Protein AF-A0A1T4NBU3-F1 (afdb_monomer_lite)

Foldseek 3Di:
DDDDDDDPVVVVVVVVVVVVVVVVVVVVVVVVVVVVLLVLLLVLQLLLLVLQLQVCLVPVPDASVCSQVDCPCPRHNHHRARPVRWDWDDDPRGTATPPHLHADDDDDDDQPPPPLNVVVVSVLSVCLSLLVNLVPDPDLQSSQVSCCVVQVGRDDDQLSVLLVVCVVVVNWFDWDDPVVCVLLVHDDTWGWTWGAACLSFIKIFIDPDRDSDDPPQKATQWIDGSRFIKGFPDDIGGSVVRNHDHPVNVVVCRVPGIDTRD

Organism: NCBI:txid118967

Secondary structure (DSSP, 8-state):
----PPPHHHHHHHHHHHHHHHHHHHHHHHHHHHHHHHHHHHHHHHHHHHHHHHHHTT-TT--HHHHHH--SSSSSSS----TTSPPEEEETTEEEETTTTBSSS-SSS---S-HHHHHHHHHHHHHHHHHHHHHH---HHHHHHHHHHHHSSSS--HHHHHHHHHHHTTSSPPBPPHHHHHHHT--S--EEEEEE-TT--EEEEEES---SSSS--S--SEEEETTEEEEE-SS---GGGGGG--HHHHHHHHHHHEEE--

pLDDT: mean 79.44, std 13.55, range [27.53, 95.88]

InterPro domains:
  IPR012902 Prokaryotic N-terminal methylation site [PF07963] (1-25)
  IPR012902 Prokaryotic N-terminal methylation site [PS00409] (4-24)
  IPR012902 Prokaryotic N-terminal methylation site [TIGR02532] (3-25)
  IPR040599 Pilin PilJ, C-terminal [PF18223] (150-240)
  IPR045584 Pilin-like [SSF54523] (6-87)

Sequence (262 aa):
MNKRGFTLIELITVIAILAVLGTLLIPNVSGYVSSSKDVVCNSNVNLLNRIYRQASAMDEKLTPQEILNDRTGKYFGGLAECPTDGEYVVIDNVIVCTKHKGNSGESGGGTVISPEAKELYDKMLRDQPEIEKCKLMTDTTQRGQCFTALFNTHFFSNDVSSKKYYEELGGAWKTLGEDIKALAGITGTYYVRPYYCESGEPIIFANQSNAINGGGWADVPVLYYEGSWYKCTKGTVQMYNFQKYTASDIKMLLQTKFEKIT

Radius of gyration: 24.19 Å; chains: 1; bounding box: 67×42×81 Å

Structure (mmCIF, N/CA/C/O backbone):
data_AF-A0A1T4NBU3-F1
#
_entry.id   AF-A0A1T4NBU3-F1
#
loop_
_atom_site.group_PDB
_atom_site.id
_atom_site.type_symbol
_atom_site.label_atom_id
_atom_site.label_alt_id
_atom_site.label_comp_id
_atom_site.label_asym_id
_atom_site.label_entity_id
_atom_site.label_seq_id
_atom_site.pdbx_PDB_ins_code
_atom_site.Cartn_x
_atom_site.Cartn_y
_atom_site.Cartn_z
_atom_site.occupancy
_atom_site.B_iso_or_equiv
_atom_site.auth_seq_id
_atom_site.auth_comp_id
_atom_site.auth_asym_id
_atom_site.auth_atom_id
_atom_site.pdbx_PDB_model_num
ATOM 1 N N . MET A 1 1 ? -36.023 25.558 62.889 1.00 46.56 1 MET A N 1
ATOM 2 C CA . MET A 1 1 ? -35.295 25.184 61.653 1.00 46.56 1 MET A CA 1
ATOM 3 C C . MET A 1 1 ? -35.966 23.957 61.051 1.00 46.56 1 MET A C 1
ATOM 5 O O . MET A 1 1 ? -35.774 22.864 61.565 1.00 46.56 1 MET A O 1
ATOM 9 N N . ASN A 1 2 ? -36.799 24.132 60.021 1.00 49.34 2 ASN A N 1
ATOM 10 C CA . ASN A 1 2 ? -37.469 23.012 59.350 1.00 49.34 2 ASN A CA 1
ATOM 11 C C . ASN A 1 2 ? -36.463 22.264 58.472 1.00 49.34 2 ASN A C 1
ATOM 13 O O . ASN A 1 2 ? -36.109 22.738 57.394 1.00 49.34 2 ASN A O 1
ATOM 17 N N . LYS A 1 3 ? -35.999 21.099 58.931 1.00 63.44 3 LYS A N 1
ATOM 18 C CA . LYS A 1 3 ? -35.252 20.169 58.082 1.00 63.44 3 LYS A CA 1
ATOM 19 C C . LYS A 1 3 ? -36.257 19.430 57.200 1.00 63.44 3 LYS A C 1
ATOM 21 O O . LYS A 1 3 ? -36.963 18.547 57.674 1.00 63.44 3 LYS A O 1
ATOM 26 N N . ARG A 1 4 ? -36.354 19.829 55.931 1.00 69.25 4 ARG A N 1
ATOM 27 C CA . ARG A 1 4 ? -37.068 19.061 54.904 1.00 69.25 4 ARG A CA 1
ATOM 28 C C . ARG A 1 4 ? -36.236 17.810 54.615 1.00 69.25 4 ARG A C 1
ATOM 30 O O . ARG A 1 4 ? -35.141 17.922 54.073 1.00 69.25 4 ARG A O 1
ATOM 37 N N . GLY A 1 5 ? -36.707 16.656 55.079 1.00 70.12 5 GLY A N 1
ATOM 38 C CA . GLY A 1 5 ? -36.112 15.361 54.759 1.00 70.12 5 GLY A CA 1
ATOM 39 C C . GLY A 1 5 ? -36.495 14.945 53.343 1.00 70.12 5 GLY A C 1
ATOM 40 O O . GLY A 1 5 ? -37.643 15.130 52.944 1.00 70.12 5 GLY A O 1
ATOM 41 N N . PHE A 1 6 ? -35.530 14.411 52.598 1.00 75.12 6 PHE A N 1
ATOM 42 C CA . PHE A 1 6 ? -35.763 13.782 51.300 1.00 75.12 6 PHE A CA 1
ATOM 43 C C . PHE A 1 6 ? -36.691 12.577 51.490 1.00 75.12 6 PHE A C 1
ATOM 45 O O . PHE A 1 6 ? -36.513 11.811 52.442 1.00 75.12 6 PHE A O 1
ATOM 52 N N . THR A 1 7 ? -37.692 12.409 50.629 1.00 86.94 7 THR A N 1
ATOM 53 C CA . THR A 1 7 ? -38.607 11.272 50.756 1.00 86.94 7 THR A CA 1
ATOM 54 C C . THR A 1 7 ? -37.968 10.001 50.188 1.00 86.94 7 THR A C 1
ATOM 56 O O . THR A 1 7 ? -37.221 10.039 49.211 1.00 86.94 7 THR A O 1
ATOM 59 N N . LEU A 1 8 ? -38.268 8.845 50.789 1.00 86.25 8 LEU A N 1
ATOM 60 C CA . LEU A 1 8 ? -37.794 7.536 50.309 1.00 86.25 8 LEU A CA 1
ATOM 61 C C . LEU A 1 8 ? -38.188 7.289 48.844 1.00 86.25 8 LEU A C 1
ATOM 63 O O . LEU A 1 8 ? -37.419 6.704 48.084 1.00 86.25 8 LEU A O 1
ATOM 67 N N . ILE A 1 9 ? -39.365 7.778 48.443 1.00 91.44 9 ILE A N 1
ATOM 68 C CA . ILE A 1 9 ? -39.868 7.636 47.078 1.00 91.44 9 ILE A CA 1
ATOM 69 C C . ILE A 1 9 ? -39.053 8.453 46.070 1.00 91.44 9 ILE A C 1
ATOM 71 O O . ILE A 1 9 ? -38.734 7.925 45.010 1.00 91.44 9 ILE A O 1
ATOM 75 N N . GLU A 1 10 ? -38.647 9.683 46.401 1.00 89.19 10 GLU A N 1
ATOM 76 C CA . GLU A 1 10 ? -37.785 10.497 45.530 1.00 89.19 10 GLU A CA 1
ATOM 77 C C . GLU A 1 10 ? -36.423 9.842 45.306 1.00 89.19 10 GLU A C 1
ATOM 79 O O . GLU A 1 10 ? -35.871 9.917 44.213 1.00 89.19 10 GLU A O 1
ATOM 84 N N . LEU A 1 11 ? -35.877 9.161 46.316 1.00 90.31 11 LEU A N 1
ATOM 85 C CA . LEU A 1 11 ? -34.603 8.467 46.150 1.00 90.31 11 LEU A CA 1
ATOM 86 C C . LEU A 1 11 ? -34.743 7.246 45.229 1.00 90.31 11 LEU A C 1
ATOM 88 O O . LEU A 1 11 ? -33.900 7.036 44.357 1.00 90.31 11 LEU A O 1
ATOM 92 N N . ILE A 1 12 ? -35.815 6.463 45.391 1.00 93.12 12 ILE A N 1
ATOM 93 C CA . ILE A 1 12 ? -36.056 5.245 44.602 1.00 93.12 12 ILE A CA 1
ATOM 94 C C . ILE A 1 12 ? -36.344 5.576 43.130 1.00 93.12 12 ILE A C 1
ATOM 96 O O . ILE A 1 12 ? -35.863 4.880 42.236 1.00 93.12 12 ILE A O 1
ATOM 100 N N . THR A 1 13 ? -37.086 6.649 42.848 1.00 93.00 13 THR A N 1
ATOM 101 C CA . THR A 1 13 ? -37.359 7.059 41.461 1.00 93.00 13 THR A CA 1
ATOM 102 C C . THR A 1 13 ? -36.101 7.557 40.755 1.00 93.00 13 THR A C 1
ATOM 104 O O . THR A 1 13 ? -35.888 7.223 39.590 1.00 93.00 13 THR A O 1
ATOM 107 N N . VAL A 1 14 ? -35.219 8.278 41.454 1.00 94.00 14 VAL A N 1
ATOM 108 C CA . VAL A 1 14 ? -33.948 8.754 40.887 1.00 94.00 14 VAL A CA 1
ATOM 109 C C . VAL A 1 14 ? -33.021 7.590 40.541 1.00 94.00 14 VAL A C 1
ATOM 111 O O . VAL A 1 14 ? -32.528 7.532 39.415 1.00 94.00 14 VAL A O 1
ATOM 114 N N . ILE A 1 15 ? -32.814 6.628 41.449 1.00 94.38 15 ILE A N 1
ATOM 115 C CA . ILE A 1 15 ? -31.973 5.456 41.143 1.00 94.38 15 ILE A CA 1
ATOM 116 C C . ILE A 1 15 ? -32.574 4.603 40.019 1.00 94.38 15 ILE A C 1
ATOM 118 O O . ILE A 1 15 ? -31.825 4.074 39.202 1.00 94.38 15 ILE A O 1
ATOM 122 N N . ALA A 1 16 ? -33.907 4.514 39.927 1.00 94.69 16 ALA A N 1
ATOM 123 C CA . ALA A 1 16 ? -34.582 3.791 38.854 1.00 94.69 16 ALA A CA 1
ATOM 124 C C . ALA A 1 16 ? -34.347 4.454 37.487 1.00 94.69 16 ALA A C 1
ATOM 126 O O . ALA A 1 16 ? -33.989 3.771 36.528 1.00 94.69 16 ALA A O 1
ATOM 127 N N . ILE A 1 17 ? -34.473 5.783 37.397 1.00 94.69 17 ILE A N 1
ATOM 128 C CA . ILE A 1 17 ? -34.192 6.530 36.162 1.00 94.69 17 ILE A CA 1
ATOM 129 C C . ILE A 1 17 ? -32.708 6.414 35.785 1.00 94.69 17 ILE A C 1
ATOM 131 O O . ILE A 1 17 ? -32.393 6.155 34.624 1.00 94.69 17 ILE A O 1
ATOM 135 N N . LEU A 1 18 ? -31.790 6.542 36.750 1.00 93.25 18 LEU A N 1
ATOM 136 C CA . LEU A 1 18 ? -30.349 6.400 36.507 1.00 93.25 18 LEU A CA 1
ATOM 137 C C . LEU A 1 18 ? -29.971 4.989 36.036 1.00 93.25 18 LEU A C 1
ATOM 139 O O . LEU A 1 18 ? -29.136 4.859 35.143 1.00 93.25 18 LEU A O 1
ATOM 143 N N . ALA A 1 19 ? -30.602 3.944 36.579 1.00 91.44 19 ALA A N 1
ATOM 144 C CA . ALA A 1 19 ? -30.385 2.568 36.140 1.00 91.44 19 ALA A CA 1
ATOM 145 C C . ALA A 1 19 ? -30.826 2.368 34.681 1.00 91.44 19 ALA A C 1
ATOM 147 O O . ALA A 1 19 ? -30.058 1.849 33.871 1.00 91.44 19 ALA A O 1
ATOM 148 N N . VAL A 1 20 ? -32.022 2.848 34.318 1.00 92.06 20 VAL A N 1
ATOM 149 C CA . VAL A 1 20 ? -32.530 2.768 32.939 1.00 92.06 20 VAL A CA 1
ATOM 150 C C . VAL A 1 20 ? -31.618 3.537 31.977 1.00 92.06 20 VAL A C 1
ATOM 152 O O . VAL A 1 20 ? -31.175 2.976 30.974 1.00 92.06 20 VAL A O 1
ATOM 155 N N . LEU A 1 21 ? -31.257 4.783 32.299 1.00 88.94 21 LEU A N 1
ATOM 156 C CA . LEU A 1 21 ? -30.366 5.593 31.458 1.00 88.94 21 LEU A CA 1
ATOM 157 C C . LEU A 1 21 ? -28.965 4.976 31.322 1.00 88.94 21 LEU A C 1
ATOM 159 O O . LEU A 1 21 ? -28.411 4.954 30.224 1.00 88.94 21 LEU A O 1
ATOM 163 N N . GLY A 1 22 ? -28.411 4.424 32.405 1.00 84.50 22 GLY A N 1
ATOM 164 C CA . GLY A 1 22 ? -27.113 3.751 32.391 1.00 84.50 22 GLY A CA 1
ATOM 165 C C . GLY A 1 22 ? -27.086 2.546 31.449 1.00 84.50 22 GLY A C 1
ATOM 166 O O . GLY A 1 22 ? -26.149 2.403 30.665 1.00 84.50 22 GLY A O 1
ATOM 167 N N . THR A 1 23 ? -28.139 1.720 31.453 1.00 82.31 23 THR A N 1
ATOM 168 C CA . THR A 1 23 ? -28.212 0.532 30.580 1.00 82.31 23 THR A CA 1
ATOM 169 C C . THR A 1 23 ? -28.267 0.867 29.087 1.00 82.31 23 THR A C 1
ATOM 171 O O . THR A 1 23 ? -27.695 0.133 28.285 1.00 82.31 23 THR A O 1
ATOM 174 N N . LEU A 1 24 ? -28.884 1.990 28.703 1.00 78.62 24 LEU A N 1
ATOM 175 C CA . LEU A 1 24 ? -28.980 2.425 27.302 1.00 78.62 24 LEU A CA 1
ATOM 176 C C . LEU A 1 24 ? -27.668 3.024 26.760 1.00 78.62 24 LEU A C 1
ATOM 178 O O . LEU A 1 24 ? -27.425 3.003 25.551 1.00 78.62 24 LEU A O 1
ATOM 182 N N . LEU A 1 25 ? -26.809 3.554 27.635 1.00 69.44 25 LEU A N 1
ATOM 183 C CA . LEU A 1 25 ? -25.542 4.185 27.247 1.00 69.44 25 LEU A CA 1
ATOM 184 C C . LEU A 1 25 ? -24.414 3.170 27.003 1.00 69.44 25 LEU A C 1
ATOM 186 O O . LEU A 1 25 ? -23.616 3.356 26.085 1.00 69.44 25 LEU A O 1
ATOM 190 N N . ILE A 1 26 ? -24.361 2.085 27.782 1.00 64.94 26 ILE A N 1
ATOM 191 C CA . ILE A 1 26 ? -23.291 1.070 27.722 1.00 64.94 26 ILE A CA 1
ATOM 192 C C . ILE A 1 26 ? -23.089 0.455 26.317 1.00 64.94 26 ILE A C 1
ATOM 194 O O . ILE A 1 26 ? -21.947 0.461 25.844 1.00 64.94 26 ILE A O 1
ATOM 198 N N . PRO A 1 27 ? -24.125 -0.050 25.611 1.00 61.16 27 PRO A N 1
ATOM 199 C CA . PRO A 1 27 ? -23.914 -0.702 24.316 1.00 61.16 27 PRO A CA 1
ATOM 200 C C . PRO A 1 27 ? -23.434 0.273 23.232 1.00 61.16 27 PRO A C 1
ATOM 202 O O . PRO A 1 27 ? -22.614 -0.099 22.395 1.00 61.16 27 PRO A O 1
ATOM 205 N N . ASN A 1 28 ? -23.877 1.534 23.278 1.00 56.31 28 ASN A N 1
ATOM 206 C CA . ASN A 1 28 ? -23.535 2.533 22.264 1.00 56.31 28 ASN A CA 1
ATOM 207 C C . ASN A 1 28 ? -22.058 2.949 22.315 1.00 56.31 28 ASN A C 1
ATOM 209 O O . ASN A 1 28 ? -21.453 3.158 21.271 1.00 56.31 28 ASN A O 1
ATOM 213 N N . VAL A 1 29 ? -21.442 3.032 23.498 1.00 60.31 29 VAL A N 1
ATOM 214 C CA . VAL A 1 29 ? -20.028 3.439 23.627 1.00 60.31 29 VAL A CA 1
ATOM 215 C C . VAL A 1 29 ? -19.067 2.291 23.286 1.00 60.31 29 VAL A C 1
ATOM 217 O O . VAL A 1 29 ? -17.978 2.526 22.763 1.00 60.31 29 VAL A O 1
ATOM 220 N N . SER A 1 30 ? -19.475 1.040 23.526 1.00 57.28 30 SER A N 1
ATOM 221 C CA . SER A 1 30 ? -18.626 -0.141 23.320 1.00 57.28 30 SER A CA 1
ATOM 222 C C . SER A 1 30 ? -18.170 -0.314 21.861 1.00 57.28 30 SER A C 1
ATOM 224 O O . SER A 1 30 ? -16.988 -0.567 21.627 1.00 57.28 30 SER A O 1
ATOM 226 N N . GLY A 1 31 ? -19.057 -0.087 20.882 1.00 53.97 31 GLY A N 1
ATOM 227 C CA . GLY A 1 31 ? -18.727 -0.220 19.453 1.00 53.97 31 GLY A CA 1
ATOM 228 C C . GLY A 1 31 ? -17.769 0.854 18.906 1.00 53.97 31 GLY A C 1
ATOM 229 O O . GLY A 1 31 ? -16.935 0.573 18.041 1.00 53.97 31 GLY A O 1
ATOM 230 N N . TYR A 1 32 ? -17.830 2.085 19.426 1.00 55.00 32 TYR A N 1
ATOM 231 C CA . TYR A 1 32 ? -16.893 3.152 19.036 1.00 55.00 32 TYR A CA 1
ATOM 232 C C . TYR A 1 32 ? -15.496 2.936 19.624 1.00 55.00 32 TYR A C 1
ATOM 234 O O . TYR A 1 32 ? -14.486 3.231 18.976 1.00 55.00 32 TYR A O 1
ATOM 242 N N . VAL A 1 33 ? -15.427 2.396 20.844 1.00 61.44 33 VAL A N 1
ATOM 243 C CA . VAL A 1 33 ? -14.159 2.084 21.507 1.00 61.44 33 VAL A CA 1
ATOM 244 C C . VAL A 1 33 ? -13.445 0.931 20.804 1.00 61.44 33 VAL A C 1
ATOM 246 O O . VAL A 1 33 ? -12.248 1.051 20.561 1.00 61.44 33 VAL A O 1
ATOM 249 N N . SER A 1 34 ? -14.143 -0.146 20.427 1.00 60.31 34 SER A N 1
ATOM 250 C CA . SER A 1 34 ? -13.518 -1.260 19.695 1.00 60.31 34 SER A CA 1
ATOM 251 C C . SER A 1 34 ? -12.931 -0.803 18.357 1.00 60.31 34 SER A C 1
ATOM 253 O O . SER A 1 34 ? -11.744 -0.991 18.118 1.00 60.31 34 SER A O 1
ATOM 255 N N . SER A 1 35 ? -13.710 -0.073 17.555 1.00 58.09 35 SER A N 1
ATOM 256 C CA . SER A 1 35 ? -13.265 0.430 16.246 1.00 58.09 35 SER A CA 1
ATOM 257 C C . SER A 1 35 ? -12.035 1.342 16.353 1.00 58.09 35 SER A C 1
ATOM 259 O O . SER A 1 35 ? -11.128 1.294 15.525 1.00 58.09 35 SER A O 1
ATOM 261 N N . SER A 1 36 ? -11.970 2.167 17.402 1.00 59.72 36 SER A N 1
ATOM 262 C CA . SER A 1 36 ? -10.821 3.049 17.643 1.00 59.72 36 SER A CA 1
ATOM 263 C C . SER A 1 36 ? -9.565 2.261 18.025 1.00 59.72 36 SER A C 1
ATOM 265 O O . SER A 1 36 ? -8.464 2.593 17.585 1.00 59.72 36 SER A O 1
ATOM 267 N N . LYS A 1 37 ? -9.719 1.194 18.816 1.00 69.94 37 LYS A N 1
ATOM 268 C CA . LYS A 1 37 ? -8.614 0.311 19.203 1.00 69.94 37 LYS A CA 1
ATOM 269 C C . LYS A 1 37 ? -8.057 -0.463 18.006 1.00 69.94 37 LYS A C 1
ATOM 271 O O . LYS A 1 37 ? -6.836 -0.560 17.882 1.00 69.94 37 LYS A O 1
ATOM 276 N N . ASP A 1 38 ? -8.916 -0.904 17.091 1.00 66.69 38 AS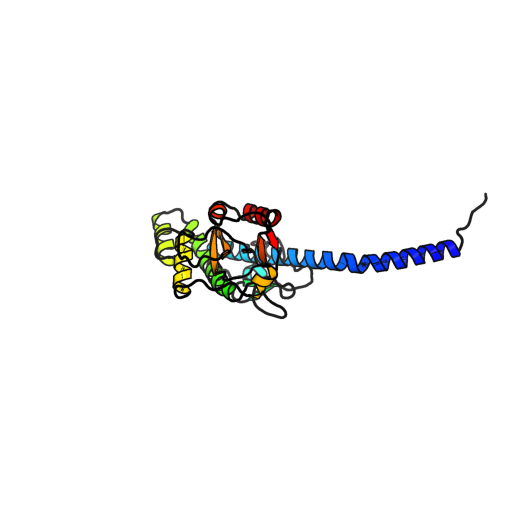P A N 1
ATOM 277 C CA . ASP A 1 38 ? -8.502 -1.552 15.842 1.00 66.69 38 ASP A CA 1
ATOM 278 C C . ASP A 1 38 ? -7.641 -0.609 14.986 1.00 66.69 38 ASP A C 1
ATOM 280 O O . ASP A 1 38 ? -6.590 -0.994 14.471 1.00 66.69 38 ASP A O 1
ATOM 284 N N . VAL A 1 39 ? -8.046 0.662 14.865 1.00 63.69 39 VAL A N 1
ATOM 285 C CA . VAL A 1 39 ? -7.289 1.690 14.127 1.00 63.69 39 VAL A CA 1
ATOM 286 C C . VAL A 1 39 ? -5.921 1.948 14.759 1.00 63.69 39 VAL A C 1
ATOM 288 O O . VAL A 1 39 ? -4.921 2.040 14.041 1.00 63.69 39 VAL A O 1
ATOM 291 N N . VAL A 1 40 ? -5.855 2.045 16.089 1.00 73.06 40 VAL A N 1
ATOM 292 C CA . VAL A 1 40 ? -4.589 2.237 16.815 1.00 73.06 40 VAL A CA 1
ATOM 293 C C . VAL A 1 40 ? -3.670 1.035 16.625 1.00 73.06 40 VAL A C 1
ATOM 295 O O . VAL A 1 40 ? -2.498 1.210 16.301 1.00 73.06 40 VAL A O 1
ATOM 298 N N . CYS A 1 41 ? -4.191 -0.185 16.754 1.00 76.44 41 CYS A N 1
ATOM 299 C CA . CYS A 1 41 ? -3.391 -1.385 16.548 1.00 76.44 41 CYS A CA 1
ATOM 300 C C . CYS A 1 41 ? -2.838 -1.469 15.124 1.00 76.44 41 CYS A C 1
ATOM 302 O O . CYS A 1 41 ? -1.643 -1.683 14.940 1.00 76.44 41 CYS A O 1
ATOM 304 N N . ASN A 1 42 ? -3.676 -1.216 14.119 1.00 68.31 42 ASN A N 1
ATOM 305 C CA . ASN A 1 42 ? -3.240 -1.195 12.725 1.00 68.31 42 ASN A CA 1
ATOM 306 C C . ASN A 1 42 ? -2.177 -0.119 12.477 1.00 68.31 42 ASN A C 1
ATOM 308 O O . ASN A 1 42 ? -1.189 -0.367 11.790 1.00 68.31 42 ASN A O 1
ATOM 312 N N . SER A 1 43 ? -2.327 1.056 13.089 1.00 68.69 43 SER A N 1
ATOM 313 C CA . SER A 1 43 ? -1.316 2.117 13.025 1.00 68.69 43 SER A CA 1
ATOM 314 C C . SER A 1 43 ? 0.016 1.674 13.637 1.00 68.69 43 SER A C 1
ATOM 316 O O . SER A 1 43 ? 1.063 1.928 13.045 1.00 68.69 43 SER A O 1
ATOM 318 N N . ASN A 1 44 ? -0.017 0.960 14.767 1.00 78.81 44 ASN A N 1
ATOM 319 C CA . ASN A 1 44 ? 1.175 0.411 15.415 1.00 78.81 44 ASN A CA 1
ATOM 320 C C . ASN A 1 44 ? 1.851 -0.655 14.543 1.00 78.81 44 ASN A C 1
ATOM 322 O O . ASN A 1 44 ? 3.053 -0.571 14.307 1.00 78.81 44 ASN A O 1
ATOM 326 N N . VAL A 1 45 ? 1.088 -1.607 13.997 1.00 76.56 45 VAL A N 1
ATOM 327 C CA . VAL A 1 45 ? 1.600 -2.637 13.076 1.00 76.56 45 VAL A CA 1
ATOM 328 C C . VAL A 1 45 ? 2.252 -2.001 11.846 1.00 76.56 45 VAL A C 1
ATOM 330 O O . VAL A 1 45 ? 3.359 -2.373 11.453 1.00 76.56 45 VAL A O 1
ATOM 333 N N . ASN A 1 46 ? 1.602 -1.004 11.247 1.00 71.44 46 ASN A N 1
ATOM 334 C CA . ASN A 1 46 ? 2.143 -0.296 10.091 1.00 71.44 46 ASN A CA 1
ATOM 335 C C . ASN A 1 46 ? 3.419 0.472 10.432 1.00 71.44 46 ASN A C 1
ATOM 337 O O . ASN A 1 46 ? 4.373 0.437 9.657 1.00 71.44 46 ASN A O 1
ATOM 341 N N . LEU A 1 47 ? 3.456 1.141 11.585 1.00 75.62 47 LEU A N 1
ATOM 342 C CA . LEU A 1 47 ? 4.638 1.848 12.063 1.00 75.62 47 LEU A CA 1
ATOM 343 C C . LEU A 1 47 ? 5.813 0.890 12.282 1.00 75.62 47 LEU A C 1
ATOM 345 O O . LEU A 1 47 ? 6.903 1.159 11.790 1.00 75.62 47 LEU A O 1
ATOM 349 N N . LEU A 1 48 ? 5.586 -0.244 12.945 1.00 79.94 48 LEU A N 1
ATOM 350 C CA . LEU A 1 48 ? 6.613 -1.262 13.172 1.00 79.94 48 LEU A CA 1
ATOM 351 C C . LEU A 1 48 ? 7.181 -1.795 11.854 1.00 79.94 48 LEU A C 1
ATOM 353 O O . LEU A 1 48 ? 8.395 -1.859 11.684 1.00 79.94 48 LEU A O 1
ATOM 357 N N . ASN A 1 49 ? 6.314 -2.097 10.887 1.00 75.31 49 ASN A N 1
ATOM 358 C CA . ASN A 1 49 ? 6.751 -2.525 9.562 1.00 75.31 49 ASN A CA 1
ATOM 359 C C . ASN A 1 49 ? 7.490 -1.415 8.792 1.00 75.31 49 ASN A C 1
ATOM 361 O O . ASN A 1 49 ? 8.439 -1.707 8.071 1.00 75.31 49 ASN A O 1
ATOM 365 N N . ARG A 1 50 ? 7.098 -0.140 8.935 1.00 72.25 50 ARG A N 1
ATOM 366 C CA . ARG A 1 50 ? 7.827 1.006 8.353 1.00 72.25 50 ARG A CA 1
ATOM 367 C C . ARG A 1 50 ? 9.230 1.128 8.946 1.00 72.25 50 ARG A C 1
ATOM 369 O O . ARG A 1 50 ? 10.187 1.270 8.194 1.00 72.25 50 ARG A O 1
ATOM 376 N N . ILE A 1 51 ? 9.340 1.041 10.271 1.00 78.38 51 ILE A N 1
ATOM 377 C CA . ILE A 1 51 ? 10.619 1.090 10.983 1.00 78.38 51 ILE A CA 1
ATOM 378 C C . ILE A 1 51 ? 11.509 -0.070 10.547 1.00 78.38 51 ILE A C 1
ATOM 380 O O . ILE A 1 51 ? 12.673 0.152 10.228 1.00 78.38 51 ILE A O 1
ATOM 384 N N . TYR A 1 52 ? 10.954 -1.285 10.478 1.00 79.38 52 TYR A N 1
ATOM 385 C CA . TYR A 1 52 ? 11.670 -2.451 9.977 1.00 79.38 52 TYR A CA 1
ATOM 386 C C . TYR A 1 52 ? 12.232 -2.203 8.574 1.00 79.38 52 TYR A C 1
ATOM 388 O O . TYR A 1 52 ? 13.435 -2.339 8.379 1.00 79.38 52 TYR A O 1
ATOM 396 N N . ARG A 1 53 ? 11.397 -1.757 7.625 1.00 71.88 53 ARG A N 1
ATOM 397 C CA . ARG A 1 53 ? 11.827 -1.450 6.250 1.00 71.88 53 ARG A CA 1
ATOM 398 C C . ARG A 1 53 ? 12.981 -0.449 6.222 1.00 71.88 53 ARG A C 1
ATOM 400 O O . ARG A 1 53 ? 14.038 -0.757 5.679 1.00 71.88 53 ARG A O 1
ATOM 407 N N . GLN A 1 54 ? 12.819 0.686 6.900 1.00 71.25 54 GLN A N 1
ATOM 408 C CA . GLN A 1 54 ? 13.838 1.734 6.946 1.00 71.25 54 GLN A CA 1
ATOM 409 C C . GLN A 1 54 ? 15.148 1.247 7.585 1.00 71.25 54 GLN A C 1
ATOM 411 O O . GLN A 1 54 ? 16.237 1.569 7.112 1.00 71.25 54 GLN A O 1
ATOM 416 N N . ALA A 1 55 ? 15.059 0.480 8.671 1.00 80.38 55 ALA A N 1
ATOM 417 C CA . ALA A 1 55 ? 16.228 -0.022 9.377 1.00 80.38 55 ALA A CA 1
ATOM 418 C C . ALA A 1 55 ? 16.936 -1.145 8.601 1.00 80.38 55 ALA A C 1
ATOM 420 O O . ALA A 1 55 ? 18.165 -1.173 8.558 1.00 80.38 55 ALA A O 1
ATOM 421 N N . SER A 1 56 ? 16.179 -2.017 7.930 1.00 80.00 56 SER A N 1
ATOM 422 C CA . SER A 1 56 ? 16.712 -3.097 7.089 1.00 80.00 56 SER A CA 1
ATOM 423 C C . SER A 1 56 ? 17.455 -2.581 5.851 1.00 80.00 56 SER A C 1
ATOM 425 O O . SER A 1 56 ? 18.417 -3.199 5.406 1.00 80.00 56 SER A O 1
ATOM 427 N N . ALA A 1 57 ? 17.098 -1.393 5.344 1.00 73.00 57 ALA A N 1
ATOM 428 C CA . ALA A 1 57 ? 17.845 -0.737 4.270 1.00 73.00 57 ALA A CA 1
ATOM 429 C C . ALA A 1 57 ? 19.279 -0.341 4.689 1.00 73.00 57 ALA A C 1
ATOM 431 O O . ALA A 1 57 ? 20.158 -0.201 3.835 1.00 73.00 57 ALA A O 1
ATOM 432 N N . MET A 1 58 ? 19.525 -0.160 5.993 1.00 78.06 58 MET A N 1
ATOM 433 C CA . MET A 1 58 ? 20.843 0.158 6.560 1.00 78.06 58 MET A CA 1
ATOM 434 C C . MET A 1 58 ? 21.576 -1.076 7.103 1.00 78.06 58 MET A C 1
ATOM 436 O O . MET A 1 58 ? 22.806 -1.098 7.104 1.00 78.06 58 MET A O 1
ATOM 440 N N . ASP A 1 59 ? 20.835 -2.086 7.559 1.00 82.00 59 ASP A N 1
ATOM 441 C CA . ASP A 1 59 ? 21.358 -3.341 8.095 1.00 82.00 59 ASP A CA 1
ATOM 442 C C . ASP A 1 59 ? 20.607 -4.532 7.491 1.00 82.00 59 ASP A C 1
ATOM 444 O O . ASP A 1 59 ? 19.522 -4.905 7.932 1.00 82.00 59 ASP A O 1
ATOM 448 N N . GLU A 1 60 ? 21.216 -5.149 6.481 1.00 76.19 60 GLU A N 1
ATOM 449 C CA . GLU A 1 60 ? 20.630 -6.246 5.700 1.00 76.19 60 GLU A CA 1
ATOM 450 C C . GLU A 1 60 ? 20.382 -7.519 6.531 1.00 76.19 60 GLU A C 1
ATOM 452 O O . GLU A 1 60 ? 19.631 -8.397 6.114 1.00 76.19 60 GLU A O 1
ATOM 457 N N . LYS A 1 61 ? 21.000 -7.639 7.715 1.00 84.38 61 LYS A N 1
ATOM 458 C CA . LYS A 1 61 ? 20.794 -8.786 8.614 1.00 84.38 61 LYS A CA 1
ATOM 459 C C . LYS A 1 61 ? 19.639 -8.583 9.585 1.00 84.38 61 LYS A C 1
ATOM 461 O O . LYS A 1 61 ? 19.267 -9.540 10.261 1.00 84.38 61 LYS A O 1
ATOM 466 N N . LEU A 1 62 ? 19.099 -7.369 9.659 1.00 83.88 62 LEU A N 1
ATOM 467 C CA . LEU A 1 62 ? 18.025 -7.040 10.573 1.00 83.88 62 LEU A CA 1
ATOM 468 C C . LEU A 1 62 ? 16.759 -7.811 10.205 1.00 83.88 62 LEU A C 1
ATOM 470 O O . LEU A 1 62 ? 16.308 -7.818 9.057 1.00 83.88 62 LEU A O 1
ATOM 474 N N . THR A 1 63 ? 16.145 -8.411 11.212 1.00 84.06 63 THR A N 1
ATOM 475 C CA . THR A 1 63 ? 14.884 -9.139 11.098 1.00 84.06 63 THR A CA 1
ATOM 476 C C . THR A 1 63 ? 13.737 -8.352 11.739 1.00 84.06 63 THR A C 1
ATOM 478 O O . THR A 1 63 ? 13.952 -7.578 12.680 1.00 84.06 63 THR A O 1
ATOM 481 N N . PRO A 1 64 ? 12.481 -8.568 11.314 1.00 79.75 64 PRO A N 1
ATOM 482 C CA . PRO A 1 64 ? 11.338 -7.944 11.976 1.00 79.75 64 PRO A CA 1
ATOM 483 C C . PRO A 1 64 ? 11.195 -8.405 13.437 1.00 79.75 64 PRO A C 1
ATOM 485 O O . PRO A 1 64 ? 10.684 -7.666 14.278 1.00 79.75 64 PRO A O 1
ATOM 488 N N . GLN A 1 65 ? 11.700 -9.601 13.771 1.00 85.44 65 GLN A N 1
ATOM 489 C CA . GLN A 1 65 ? 11.710 -10.123 15.138 1.00 85.44 65 GLN A CA 1
ATOM 490 C C . GLN A 1 65 ? 12.592 -9.278 16.068 1.00 85.44 65 GLN A C 1
ATOM 492 O O . GLN A 1 65 ? 12.241 -9.060 17.226 1.00 85.44 65 GLN A O 1
ATOM 497 N N . GLU A 1 66 ? 13.726 -8.782 15.570 1.00 86.88 66 GLU A N 1
ATOM 498 C CA . GLU A 1 66 ? 14.617 -7.902 16.332 1.00 86.88 66 GLU A CA 1
ATOM 499 C C . GLU A 1 66 ? 13.977 -6.542 16.609 1.00 86.88 66 GLU A C 1
ATOM 501 O O . GLU A 1 66 ? 14.170 -6.000 17.694 1.00 86.88 66 GLU A O 1
ATOM 506 N N . ILE A 1 67 ? 13.153 -6.028 15.689 1.00 85.81 67 ILE A N 1
ATOM 507 C CA . ILE A 1 67 ? 12.361 -4.812 15.923 1.00 85.81 67 ILE A CA 1
ATOM 508 C C . ILE A 1 67 ? 11.358 -5.025 17.065 1.00 85.81 67 ILE A C 1
ATOM 510 O O . ILE A 1 67 ? 11.259 -4.188 17.957 1.00 85.81 67 ILE A O 1
ATOM 514 N N . LEU A 1 68 ? 10.636 -6.152 17.075 1.00 85.19 68 LEU A N 1
ATOM 515 C CA . LEU A 1 68 ? 9.661 -6.467 18.132 1.00 85.19 68 LEU A CA 1
ATOM 516 C C . LEU A 1 68 ? 10.306 -6.717 19.499 1.00 85.19 68 LEU A C 1
ATOM 518 O O . LEU A 1 68 ? 9.719 -6.416 20.544 1.00 85.19 68 LEU A O 1
ATOM 522 N N . ASN A 1 69 ? 11.510 -7.283 19.495 1.00 85.31 69 ASN A N 1
ATOM 523 C CA . ASN A 1 69 ? 12.261 -7.607 20.701 1.00 85.31 69 ASN A CA 1
ATOM 524 C C . ASN A 1 69 ? 13.160 -6.465 21.176 1.00 85.31 69 ASN A C 1
ATOM 526 O O . ASN A 1 69 ? 13.776 -6.598 22.234 1.00 85.31 69 ASN A O 1
ATOM 530 N N . ASP A 1 70 ? 13.221 -5.344 20.454 1.00 83.31 70 ASP A N 1
ATOM 531 C CA . ASP A 1 70 ? 13.983 -4.188 20.897 1.00 83.31 70 ASP A CA 1
ATOM 532 C C . ASP A 1 70 ? 13.414 -3.667 22.225 1.00 83.31 70 ASP A C 1
ATOM 534 O O . ASP A 1 70 ? 12.244 -3.302 22.352 1.00 83.31 70 ASP A O 1
ATOM 538 N N . ARG A 1 71 ? 14.255 -3.695 23.260 1.00 77.31 71 ARG A N 1
ATOM 539 C CA . ARG A 1 71 ? 13.977 -3.131 24.591 1.00 77.31 71 ARG A CA 1
ATOM 540 C C . ARG A 1 71 ? 14.794 -1.872 24.854 1.00 77.31 71 ARG A C 1
ATOM 542 O O . ARG A 1 71 ? 14.636 -1.248 25.896 1.00 77.31 71 ARG A O 1
ATOM 549 N N . THR A 1 72 ? 15.686 -1.521 23.931 1.00 77.69 72 THR A N 1
ATOM 550 C CA . THR A 1 72 ? 16.638 -0.419 24.089 1.00 77.69 72 THR A CA 1
ATOM 551 C C . THR A 1 72 ? 16.056 0.921 23.656 1.00 77.69 72 THR A C 1
ATOM 553 O O . THR A 1 72 ? 16.627 1.964 23.964 1.00 77.69 72 THR A O 1
ATOM 556 N N . GLY A 1 73 ? 14.914 0.902 22.964 1.00 75.12 73 GLY A N 1
ATOM 557 C CA . GLY A 1 73 ? 14.295 2.098 22.407 1.00 75.12 73 GLY A CA 1
ATOM 558 C C . GLY A 1 73 ? 14.967 2.590 21.123 1.00 75.12 73 GLY A C 1
ATOM 559 O O . GLY A 1 73 ? 14.720 3.718 20.703 1.00 75.12 73 GLY A O 1
ATOM 560 N N . LYS A 1 74 ? 15.834 1.772 20.511 1.00 80.50 74 LYS A N 1
ATOM 561 C CA . LYS A 1 74 ? 16.601 2.115 19.308 1.00 80.50 74 LYS A CA 1
ATOM 562 C C . LYS A 1 74 ? 15.689 2.345 18.106 1.00 80.50 74 LYS A C 1
ATOM 564 O O . LYS A 1 74 ? 15.958 3.237 17.306 1.00 80.50 74 LYS A O 1
ATOM 569 N N . TYR A 1 75 ? 14.639 1.540 17.978 1.00 75.94 75 TYR A N 1
ATOM 570 C CA . TYR A 1 75 ? 13.745 1.551 16.820 1.00 75.94 75 TYR A CA 1
ATOM 571 C C . TYR A 1 75 ? 12.368 2.140 17.136 1.00 75.94 75 TYR A C 1
ATOM 573 O O . TYR A 1 75 ? 11.802 2.870 16.324 1.00 75.94 75 TYR A O 1
ATOM 581 N N . PHE A 1 76 ? 11.840 1.867 18.327 1.00 75.50 76 PHE A N 1
ATOM 582 C CA . PHE A 1 76 ? 10.564 2.391 18.804 1.00 75.50 76 PHE A CA 1
ATOM 583 C C . PHE A 1 76 ? 10.695 2.753 20.285 1.00 75.50 76 PHE A C 1
ATOM 585 O O . PHE A 1 76 ? 11.276 1.992 21.049 1.00 75.50 76 PHE A O 1
ATOM 592 N N . GLY A 1 77 ? 10.176 3.914 20.696 1.00 63.62 77 GLY A N 1
ATOM 593 C CA . GLY A 1 77 ? 10.355 4.486 22.041 1.00 63.62 77 GLY A CA 1
ATOM 594 C C . GLY A 1 77 ? 9.593 3.774 23.170 1.00 63.62 77 GLY A C 1
ATOM 595 O O . GLY A 1 77 ? 9.063 4.443 24.053 1.00 63.62 77 GLY A O 1
ATOM 596 N N . GLY A 1 78 ? 9.490 2.445 23.129 1.00 67.56 78 GLY A N 1
ATOM 597 C CA . GLY A 1 78 ? 8.799 1.615 24.111 1.00 67.56 78 GLY A CA 1
ATOM 598 C C . GLY A 1 78 ? 8.531 0.199 23.597 1.00 67.56 78 GLY A C 1
ATOM 599 O O . GLY A 1 78 ? 8.991 -0.186 22.526 1.00 67.56 78 GLY A O 1
ATOM 600 N N . LEU A 1 79 ? 7.752 -0.575 24.354 1.00 65.69 79 LEU A N 1
ATOM 601 C CA . LEU A 1 79 ? 7.134 -1.798 23.844 1.00 65.69 79 LEU A CA 1
ATOM 602 C C . LEU A 1 79 ? 5.915 -1.406 23.023 1.00 65.69 79 LEU A C 1
ATOM 604 O O . LEU A 1 79 ? 5.029 -0.712 23.521 1.00 65.69 79 LEU A O 1
ATOM 608 N N . ALA A 1 80 ? 5.858 -1.828 21.763 1.00 69.12 80 ALA A N 1
ATOM 609 C CA . ALA A 1 80 ? 4.615 -1.718 21.026 1.00 69.12 80 ALA A CA 1
ATOM 610 C C . ALA A 1 80 ? 3.614 -2.703 21.636 1.00 69.12 80 ALA A C 1
ATOM 612 O O . ALA A 1 80 ? 3.806 -3.915 21.570 1.00 69.12 80 ALA A O 1
ATOM 613 N N . GLU A 1 81 ? 2.534 -2.175 22.203 1.00 80.31 81 GLU A N 1
ATOM 614 C CA . GLU A 1 81 ? 1.450 -2.967 22.776 1.00 80.31 81 GLU A CA 1
ATOM 615 C C . GLU A 1 81 ? 0.177 -2.837 21.938 1.00 80.31 81 GLU A C 1
ATOM 617 O O . GLU A 1 81 ? -0.038 -1.879 21.180 1.00 80.31 81 GLU A O 1
ATOM 622 N N . CYS A 1 82 ? -0.667 -3.855 22.032 1.00 82.56 82 CYS A N 1
ATOM 623 C CA . CYS A 1 82 ? -1.959 -3.882 21.379 1.00 82.56 82 CYS A CA 1
ATOM 624 C C . CYS A 1 82 ? -3.052 -3.390 22.342 1.00 82.56 82 CYS A C 1
ATOM 626 O O . CYS A 1 82 ? -3.167 -3.914 23.446 1.00 82.56 82 CYS A O 1
ATOM 628 N N . PRO A 1 83 ? -3.931 -2.460 21.931 1.00 81.69 83 PRO A N 1
ATOM 629 C CA . PRO A 1 83 ? -4.953 -1.875 22.808 1.00 81.69 83 PRO A CA 1
ATOM 630 C C . PRO A 1 83 ? -6.122 -2.814 23.196 1.00 81.69 83 PRO A C 1
ATOM 632 O O . PRO A 1 83 ? -7.018 -2.404 23.947 1.00 81.69 83 PRO A O 1
ATOM 635 N N . THR A 1 84 ? -6.156 -4.049 22.676 1.00 78.00 84 THR A N 1
ATOM 636 C CA . THR A 1 84 ? -7.121 -5.115 23.048 1.00 78.00 84 THR A CA 1
ATOM 637 C C . THR A 1 84 ? -6.439 -6.397 23.542 1.00 78.00 84 THR A C 1
ATOM 639 O O . THR A 1 84 ? -7.023 -7.485 23.482 1.00 78.00 84 THR A O 1
ATOM 642 N N . ASP A 1 85 ? -5.203 -6.288 24.034 1.00 77.06 85 ASP A N 1
ATOM 643 C CA . ASP A 1 85 ? -4.402 -7.419 24.524 1.00 77.06 85 ASP A CA 1
ATOM 644 C C . ASP A 1 85 ? -4.093 -8.455 23.432 1.00 77.06 85 ASP A C 1
ATOM 646 O O . ASP A 1 85 ? -4.177 -9.663 23.654 1.00 77.06 85 ASP A O 1
ATOM 650 N N . GLY A 1 86 ? -3.843 -7.996 22.206 1.00 78.56 86 GLY A N 1
ATOM 651 C CA . GLY A 1 86 ? -3.244 -8.815 21.154 1.00 78.56 86 GLY A CA 1
ATOM 652 C C . GLY A 1 86 ? -1.718 -8.824 21.241 1.00 78.56 86 GLY A C 1
ATOM 653 O O . GLY A 1 86 ? -1.094 -7.875 21.707 1.00 78.56 86 GLY A O 1
ATOM 654 N N . GLU A 1 87 ? -1.101 -9.881 20.741 1.00 83.44 87 GLU A N 1
ATOM 655 C CA . GLU A 1 87 ? 0.354 -9.964 20.586 1.00 83.44 87 GLU A CA 1
ATOM 656 C C . GLU A 1 87 ? 0.766 -9.567 19.169 1.00 83.44 87 GLU A C 1
ATOM 658 O O . GLU A 1 87 ? 0.054 -9.885 18.209 1.00 83.44 87 GLU A O 1
ATOM 663 N N . TYR A 1 88 ? 1.905 -8.886 19.033 1.00 84.56 88 TYR A N 1
ATOM 664 C CA . TYR A 1 88 ? 2.540 -8.689 17.733 1.00 84.56 88 TYR A CA 1
ATOM 665 C C . TYR A 1 88 ? 3.473 -9.861 17.431 1.00 84.56 88 TYR A C 1
ATOM 667 O O . TYR A 1 88 ? 4.343 -10.181 18.237 1.00 84.56 88 TYR A O 1
ATOM 675 N N . VAL A 1 89 ? 3.296 -10.489 16.271 1.00 81.75 89 VAL A N 1
ATOM 676 C CA . VAL A 1 89 ? 4.108 -11.624 15.808 1.00 81.75 89 VAL A CA 1
ATOM 677 C C . VAL A 1 89 ? 4.605 -11.367 14.391 1.00 81.75 89 VAL A C 1
ATOM 679 O O . VAL A 1 89 ? 4.136 -10.441 13.732 1.00 81.75 89 VAL A O 1
ATOM 682 N N . VAL A 1 90 ? 5.568 -12.160 13.924 1.00 78.12 90 VAL A N 1
ATOM 683 C CA . VAL A 1 90 ? 6.069 -12.082 12.547 1.00 78.12 90 VAL A CA 1
ATOM 684 C C . VAL A 1 90 ? 5.532 -13.261 11.751 1.00 78.12 90 VAL A C 1
ATOM 686 O O . VAL A 1 90 ? 5.741 -14.410 12.136 1.00 78.12 90 VAL A O 1
ATOM 689 N N . ILE A 1 91 ? 4.872 -12.968 10.634 1.00 69.75 91 ILE A N 1
ATOM 690 C CA . ILE A 1 91 ? 4.445 -13.944 9.626 1.00 69.75 91 ILE A CA 1
ATOM 691 C C . ILE A 1 91 ? 5.024 -13.495 8.287 1.00 69.75 91 ILE A C 1
ATOM 693 O O . ILE A 1 91 ? 4.890 -12.327 7.930 1.00 69.75 91 ILE A O 1
ATOM 697 N N . ASP A 1 92 ? 5.688 -14.393 7.556 1.00 63.62 92 ASP A N 1
ATOM 698 C CA . ASP A 1 92 ? 6.257 -14.111 6.227 1.00 63.62 92 ASP A CA 1
ATOM 699 C C . ASP A 1 92 ? 7.110 -12.829 6.161 1.00 63.62 92 ASP A C 1
ATOM 701 O O . ASP A 1 92 ? 7.021 -12.046 5.218 1.00 63.62 92 ASP A O 1
ATOM 705 N N . ASN A 1 93 ? 7.944 -12.601 7.181 1.00 65.12 93 ASN A N 1
ATOM 706 C CA . ASN A 1 93 ? 8.798 -11.412 7.308 1.00 65.12 93 ASN A CA 1
ATOM 707 C C . ASN A 1 93 ? 8.039 -10.075 7.485 1.00 65.12 93 ASN A C 1
ATOM 709 O O . ASN A 1 93 ? 8.608 -9.000 7.298 1.00 65.12 93 ASN A O 1
ATOM 713 N N . VAL A 1 94 ? 6.766 -10.127 7.882 1.00 62.12 94 VAL A N 1
ATOM 714 C CA . VAL A 1 94 ? 5.917 -8.965 8.172 1.00 62.12 94 VAL A CA 1
ATOM 715 C C . VAL A 1 94 ? 5.432 -9.042 9.617 1.00 62.12 94 VAL A C 1
ATOM 717 O O . VAL A 1 94 ? 5.079 -10.110 10.107 1.00 62.12 94 VAL A O 1
ATOM 720 N N . ILE A 1 95 ? 5.417 -7.907 10.313 1.00 77.25 95 ILE A N 1
ATOM 721 C CA . ILE A 1 95 ? 4.873 -7.787 11.670 1.00 77.25 95 ILE A CA 1
ATOM 722 C C . ILE A 1 95 ? 3.348 -7.682 11.591 1.00 77.25 95 ILE A C 1
ATOM 724 O O . ILE A 1 95 ? 2.826 -6.907 10.792 1.00 77.25 95 ILE A O 1
ATOM 728 N N . VAL A 1 96 ? 2.646 -8.427 12.439 1.00 74.31 96 VAL A N 1
ATOM 729 C CA . VAL A 1 96 ? 1.192 -8.654 12.398 1.00 74.31 96 VAL A CA 1
ATOM 730 C C . VAL A 1 96 ? 0.646 -8.638 13.827 1.00 74.31 96 VAL A C 1
ATOM 732 O O . VAL A 1 96 ? 1.393 -8.908 14.764 1.00 74.31 96 VAL A O 1
ATOM 735 N N . CYS A 1 97 ? -0.645 -8.358 14.025 1.00 79.56 97 CYS A N 1
ATOM 736 C CA . CYS A 1 97 ? -1.303 -8.547 15.326 1.00 79.56 97 CYS A CA 1
ATOM 737 C C . CYS A 1 97 ? -2.125 -9.842 15.345 1.00 79.56 97 CYS A C 1
ATOM 739 O O . CYS A 1 97 ? -2.846 -10.128 14.399 1.00 79.56 97 CYS A O 1
ATOM 741 N N . THR A 1 98 ? -2.072 -10.591 16.445 1.00 78.38 98 THR A N 1
ATOM 742 C CA . THR A 1 98 ? -2.822 -11.850 16.628 1.00 78.38 98 THR A CA 1
ATOM 743 C C . THR A 1 98 ? -4.326 -11.666 16.849 1.00 78.38 98 THR A C 1
ATOM 745 O O . THR A 1 98 ? -5.089 -12.594 16.599 1.00 78.38 98 THR A O 1
ATOM 748 N N . LYS A 1 99 ? -4.773 -10.499 17.338 1.00 73.75 99 LYS A N 1
ATOM 749 C CA . LYS A 1 99 ? -6.198 -10.229 17.630 1.00 73.75 99 LYS A CA 1
ATOM 750 C C . LYS A 1 99 ? -6.870 -9.301 16.640 1.00 73.75 99 LYS A C 1
ATOM 752 O O . LYS A 1 99 ? -8.021 -9.518 16.269 1.00 73.75 99 LYS A O 1
ATOM 757 N N . HIS A 1 100 ? -6.186 -8.229 16.266 1.00 64.62 100 HIS A N 1
ATOM 758 C CA . HIS A 1 100 ? -6.716 -7.320 15.269 1.00 64.62 100 HIS A CA 1
ATOM 759 C C . HIS A 1 100 ? -6.296 -7.803 13.907 1.00 64.62 100 HIS A C 1
ATOM 761 O O . HIS A 1 100 ? -5.155 -8.217 13.716 1.00 64.62 100 HIS A O 1
ATOM 767 N N . LYS A 1 101 ? -7.218 -7.686 12.958 1.00 52.78 101 LYS A N 1
ATOM 768 C CA . LYS A 1 101 ? -6.958 -7.901 11.542 1.00 52.78 101 LYS A CA 1
ATOM 769 C C . LYS A 1 101 ? -6.015 -6.808 11.040 1.00 52.78 101 LYS A C 1
ATOM 771 O O . LYS A 1 101 ? -6.430 -5.837 10.419 1.00 52.78 101 LYS A O 1
ATOM 776 N N . GLY A 1 102 ? -4.745 -6.956 11.381 1.00 43.66 102 GLY A N 1
ATOM 777 C CA . GLY A 1 102 ? -3.640 -6.171 10.883 1.00 43.66 102 GLY A CA 1
ATOM 778 C C . GLY A 1 102 ? -2.949 -6.979 9.809 1.00 43.66 102 GLY A C 1
ATOM 779 O O . GLY A 1 102 ? -2.108 -7.808 10.111 1.00 43.66 102 GLY A O 1
ATOM 780 N N . ASN A 1 103 ? -3.372 -6.739 8.575 1.00 48.88 103 ASN A N 1
ATOM 781 C CA . ASN A 1 103 ? -2.589 -6.708 7.348 1.00 48.88 103 ASN A CA 1
ATOM 782 C C . ASN A 1 103 ? -1.518 -7.751 6.991 1.00 48.88 103 ASN A C 1
ATOM 784 O O . ASN A 1 103 ? -0.739 -7.546 6.059 1.00 48.88 103 ASN A O 1
ATOM 788 N N . SER A 1 104 ? -1.475 -8.874 7.678 1.00 37.38 104 SER A N 1
ATOM 789 C CA . SER A 1 104 ? -0.564 -9.969 7.380 1.00 37.38 104 SER A CA 1
ATOM 790 C C . SER A 1 104 ? -1.276 -11.277 7.690 1.00 37.38 104 SER A C 1
ATOM 792 O O . SER A 1 104 ? -2.115 -11.342 8.588 1.00 37.38 104 SER A O 1
ATOM 794 N N . GLY A 1 105 ? -1.007 -12.281 6.863 1.00 34.50 105 GLY A N 1
ATOM 795 C CA . GLY A 1 105 ? -1.785 -13.509 6.760 1.00 34.50 105 GLY A CA 1
ATOM 796 C C . GLY A 1 105 ? -2.006 -14.250 8.080 1.00 34.50 105 GLY A C 1
ATOM 797 O O . GLY A 1 105 ? -1.089 -14.446 8.864 1.00 34.50 105 GLY A O 1
ATOM 798 N N . GLU A 1 106 ? -3.257 -14.688 8.221 1.00 31.34 106 GLU A N 1
ATOM 799 C CA . GLU A 1 106 ? -3.738 -15.883 8.924 1.00 31.34 106 GLU A CA 1
ATOM 800 C C . GLU A 1 106 ? -3.573 -16.004 10.448 1.00 31.34 106 GLU A C 1
ATOM 802 O O . GLU A 1 106 ? -2.601 -16.534 10.975 1.00 31.34 106 GLU A O 1
ATOM 807 N N . SER A 1 107 ? -4.674 -15.730 11.158 1.00 29.31 107 SER A N 1
ATOM 808 C CA . SER A 1 107 ? -5.507 -16.780 11.778 1.00 29.31 107 SER A CA 1
ATOM 809 C C . SER A 1 107 ? -6.826 -16.181 12.281 1.00 29.31 107 SER A C 1
ATOM 811 O O . SER A 1 107 ? -6.831 -15.231 13.053 1.00 29.31 107 SER A O 1
ATOM 813 N N . GLY A 1 108 ? -7.961 -16.742 11.851 1.00 27.53 108 GLY A N 1
ATOM 814 C CA . GLY A 1 108 ? -9.264 -16.477 12.478 1.00 27.53 108 GLY A CA 1
ATOM 815 C C . GLY A 1 108 ? -9.979 -15.186 12.065 1.00 27.53 108 GLY A C 1
ATOM 816 O O . GLY A 1 108 ? -10.482 -14.460 12.915 1.00 27.53 108 GLY A O 1
ATOM 817 N N . GLY A 1 109 ? -10.082 -14.924 10.759 1.00 27.98 109 GLY A N 1
ATOM 818 C CA . GLY A 1 109 ? -11.007 -13.934 10.200 1.00 27.98 109 GLY A CA 1
ATOM 819 C C . GLY A 1 109 ? -10.346 -12.967 9.224 1.00 27.98 109 GLY A C 1
ATOM 820 O O . GLY A 1 109 ? -9.944 -11.887 9.619 1.00 27.98 109 GLY A O 1
ATOM 821 N N . GLY A 1 110 ? -10.325 -13.325 7.940 1.00 30.88 110 GLY A N 1
ATOM 822 C CA . GLY A 1 110 ? -10.168 -12.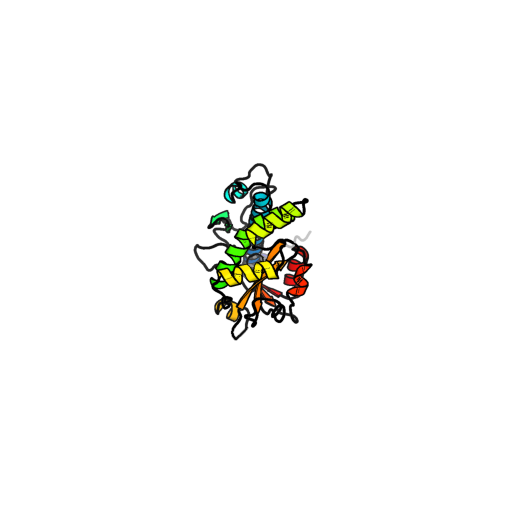452 6.766 1.00 30.88 110 GLY A CA 1
ATOM 823 C C . GLY A 1 110 ? -9.221 -11.254 6.873 1.00 30.88 110 GLY A C 1
ATOM 824 O O . GLY A 1 110 ? -9.653 -10.157 7.221 1.00 30.88 110 GLY A O 1
ATOM 825 N N . THR A 1 111 ? -7.972 -11.454 6.461 1.00 37.44 111 THR A N 1
ATOM 826 C CA . THR A 1 111 ? -7.175 -10.440 5.762 1.00 37.44 111 THR A CA 1
ATOM 827 C C . THR A 1 111 ? -8.015 -9.904 4.598 1.00 37.44 111 THR A C 1
ATOM 829 O O . THR A 1 111 ? -8.584 -10.704 3.862 1.00 37.44 111 THR A O 1
ATOM 832 N N . VAL A 1 112 ? -8.130 -8.585 4.434 1.00 51.72 112 VAL A N 1
ATOM 833 C CA . VAL A 1 112 ? -8.896 -8.001 3.317 1.00 51.72 112 VAL A CA 1
ATOM 834 C C . VAL A 1 112 ? -7.979 -7.350 2.286 1.00 51.72 112 VAL A C 1
ATOM 836 O O . VAL A 1 112 ? -8.394 -6.476 1.547 1.00 51.72 112 VAL A O 1
ATOM 839 N N . ILE A 1 113 ? -6.709 -7.750 2.198 1.00 58.56 113 ILE A N 1
ATOM 840 C CA . ILE A 1 113 ? -6.015 -7.613 0.917 1.00 58.56 113 ILE A CA 1
ATOM 841 C C . ILE A 1 113 ? -6.514 -8.773 0.058 1.00 58.56 113 ILE A C 1
ATOM 843 O O . ILE A 1 113 ? -6.427 -9.925 0.488 1.00 58.56 113 ILE A O 1
ATOM 847 N N . SER A 1 114 ? -7.102 -8.483 -1.106 1.00 64.44 114 SER A N 1
ATOM 848 C CA . SER A 1 114 ? -7.535 -9.564 -1.991 1.00 64.44 114 SER A CA 1
ATOM 849 C C . SER A 1 114 ? -6.306 -10.434 -2.312 1.00 64.44 114 SER A C 1
ATOM 851 O O . SER A 1 114 ? -5.206 -9.877 -2.437 1.00 64.44 114 SER A O 1
ATOM 853 N N . PRO A 1 115 ? -6.419 -11.771 -2.395 1.00 68.50 115 PRO A N 1
ATOM 854 C CA . PRO A 1 115 ? -5.266 -12.642 -2.646 1.00 68.50 115 PRO A CA 1
ATOM 855 C C . PRO A 1 115 ? -4.418 -12.188 -3.845 1.00 68.50 115 PRO A C 1
ATOM 857 O O . PRO A 1 115 ? -3.190 -12.246 -3.819 1.00 68.50 115 PRO A O 1
ATOM 860 N N . GLU A 1 116 ? -5.081 -11.640 -4.861 1.00 73.00 116 GLU A N 1
ATOM 861 C CA . GLU A 1 116 ? -4.489 -11.090 -6.078 1.00 73.00 116 GLU A CA 1
ATOM 862 C C . GLU A 1 116 ? -3.646 -9.839 -5.821 1.00 73.00 116 GLU A C 1
ATOM 864 O O . GLU A 1 116 ? -2.583 -9.661 -6.415 1.00 73.00 116 GLU A O 1
ATOM 869 N N . ALA A 1 117 ? -4.111 -8.967 -4.927 1.00 76.12 117 ALA A N 1
ATOM 870 C CA . ALA A 1 117 ? -3.353 -7.806 -4.498 1.00 76.12 117 ALA A CA 1
ATOM 871 C C . ALA A 1 117 ? -2.217 -8.192 -3.553 1.00 76.12 117 ALA A C 1
ATOM 873 O O . ALA A 1 117 ? -1.183 -7.527 -3.566 1.00 76.12 117 ALA A O 1
ATOM 874 N N . LYS A 1 118 ? -2.373 -9.272 -2.776 1.00 76.12 118 LYS A N 1
ATOM 875 C CA . LYS A 1 118 ? -1.353 -9.744 -1.835 1.00 76.12 118 LYS A CA 1
ATOM 876 C C . LYS A 1 118 ? -0.066 -10.132 -2.546 1.00 76.12 118 LYS A C 1
ATOM 878 O O . LYS A 1 118 ? 0.993 -9.661 -2.154 1.00 76.12 118 LYS A O 1
ATOM 883 N N . GLU A 1 119 ? -0.159 -10.916 -3.618 1.00 78.81 119 GLU A N 1
ATOM 884 C CA . GLU A 1 119 ? 1.017 -11.337 -4.389 1.00 78.81 119 GLU A CA 1
ATOM 885 C C . GLU A 1 119 ? 1.823 -10.130 -4.900 1.00 78.81 119 GLU A C 1
ATOM 887 O O . GLU A 1 119 ? 3.046 -10.077 -4.758 1.00 78.81 119 GLU A O 1
ATOM 892 N N . LEU A 1 120 ? 1.132 -9.130 -5.455 1.00 84.19 120 LEU A N 1
ATOM 893 C CA . LEU A 1 120 ? 1.759 -7.897 -5.921 1.00 84.19 120 LEU A CA 1
ATOM 894 C C . LEU A 1 120 ? 2.339 -7.080 -4.758 1.00 84.19 120 LEU A C 1
ATOM 896 O O . LEU A 1 120 ? 3.454 -6.573 -4.860 1.00 84.19 120 LEU A O 1
ATOM 900 N N . TYR A 1 121 ? 1.608 -6.966 -3.651 1.00 80.56 121 TYR A N 1
ATOM 901 C CA . TYR A 1 121 ? 2.044 -6.217 -2.476 1.00 80.56 121 TYR A CA 1
ATOM 902 C C . TYR A 1 121 ? 3.294 -6.818 -1.842 1.00 80.56 121 TYR A C 1
ATOM 904 O O . TYR A 1 121 ? 4.232 -6.089 -1.538 1.00 80.56 121 TYR A O 1
ATOM 912 N N . ASP A 1 122 ? 3.340 -8.141 -1.697 1.00 74.56 122 ASP A N 1
ATOM 913 C CA . ASP A 1 122 ? 4.486 -8.856 -1.140 1.00 74.56 122 ASP A CA 1
ATOM 914 C C . ASP A 1 122 ? 5.739 -8.639 -2.005 1.00 74.56 122 ASP A C 1
ATOM 916 O O . ASP A 1 122 ? 6.836 -8.462 -1.475 1.00 74.56 122 ASP A O 1
ATOM 920 N N . LYS A 1 123 ? 5.592 -8.601 -3.339 1.00 82.88 123 LYS A N 1
ATOM 921 C CA . LYS A 1 123 ? 6.687 -8.241 -4.259 1.00 82.88 123 LYS A CA 1
ATOM 922 C C . LYS A 1 123 ? 7.151 -6.801 -4.045 1.00 82.88 123 LYS A C 1
ATOM 924 O O . LYS A 1 123 ? 8.347 -6.566 -3.915 1.00 82.88 123 LYS A O 1
ATOM 929 N N . MET A 1 124 ? 6.214 -5.855 -3.942 1.00 85.06 124 MET A N 1
ATOM 930 C CA . MET A 1 124 ? 6.543 -4.451 -3.685 1.00 85.06 124 MET A CA 1
ATOM 931 C C . MET A 1 124 ? 7.276 -4.263 -2.353 1.00 85.06 124 MET A C 1
ATOM 933 O O . MET A 1 124 ? 8.256 -3.526 -2.276 1.00 85.06 124 MET A O 1
ATOM 937 N N . LEU A 1 125 ? 6.808 -4.934 -1.299 1.00 75.50 125 LEU A N 1
ATOM 938 C CA . LEU A 1 125 ? 7.426 -4.880 0.021 1.00 75.50 125 LEU A CA 1
ATOM 939 C C . LEU A 1 125 ? 8.810 -5.523 0.043 1.00 75.50 125 LEU A C 1
ATOM 941 O O . LEU A 1 125 ? 9.675 -5.027 0.757 1.00 75.50 125 LEU A O 1
ATOM 945 N N . ARG A 1 126 ? 9.012 -6.594 -0.730 1.00 78.19 126 ARG A N 1
ATOM 946 C CA . ARG A 1 126 ? 10.308 -7.261 -0.856 1.00 78.19 126 ARG A CA 1
ATOM 947 C C . ARG A 1 126 ? 11.353 -6.364 -1.494 1.00 78.19 126 ARG A C 1
ATOM 949 O O . ARG A 1 126 ? 12.447 -6.321 -0.976 1.00 78.19 126 ARG A O 1
ATOM 956 N N . ASP A 1 127 ? 11.011 -5.670 -2.578 1.00 83.06 127 ASP A N 1
ATOM 957 C CA . ASP A 1 127 ? 11.963 -4.823 -3.310 1.00 83.06 127 ASP A CA 1
ATOM 958 C C . ASP A 1 127 ? 12.185 -3.451 -2.638 1.00 83.06 127 ASP A C 1
ATOM 960 O O . ASP A 1 127 ? 13.088 -2.699 -3.015 1.00 83.06 127 ASP A O 1
ATOM 964 N N . GLN A 1 128 ? 11.327 -3.073 -1.683 1.00 80.81 128 GLN A N 1
ATOM 965 C CA . GLN A 1 128 ? 11.317 -1.749 -1.059 1.00 80.81 128 GLN A CA 1
ATOM 966 C C . GLN A 1 128 ? 12.645 -1.377 -0.369 1.00 80.81 128 GLN A C 1
ATOM 968 O O . GLN A 1 128 ? 13.153 -0.287 -0.662 1.00 80.81 128 GLN A O 1
ATOM 973 N N . PRO A 1 129 ? 13.223 -2.207 0.525 1.00 76.06 129 PRO A N 1
ATOM 974 C CA . PRO A 1 129 ? 14.466 -1.858 1.214 1.00 76.06 129 PRO A CA 1
ATOM 975 C C . PRO A 1 129 ? 15.627 -1.623 0.243 1.00 76.06 129 PRO A C 1
ATOM 977 O O . PRO A 1 129 ? 16.423 -0.702 0.422 1.00 76.06 129 PRO A O 1
ATOM 980 N N . GLU A 1 130 ? 15.707 -2.408 -0.828 1.00 82.81 130 GLU A N 1
ATOM 981 C CA . GLU A 1 130 ? 16.744 -2.316 -1.846 1.00 82.81 130 GLU A CA 1
ATOM 982 C C . GLU A 1 130 ? 16.555 -1.072 -2.717 1.00 82.81 130 GLU A C 1
ATOM 984 O O . GLU A 1 130 ? 17.533 -0.385 -3.020 1.00 82.81 130 GLU A O 1
ATOM 989 N N . ILE A 1 131 ? 15.310 -0.716 -3.064 1.00 85.62 131 ILE A N 1
ATOM 990 C CA . ILE A 1 131 ? 14.999 0.561 -3.726 1.00 85.62 131 ILE A CA 1
ATOM 991 C C . ILE A 1 131 ? 15.485 1.730 -2.861 1.00 85.62 131 ILE A C 1
ATOM 993 O O . ILE A 1 131 ? 16.141 2.642 -3.373 1.00 85.62 131 ILE A O 1
ATOM 997 N N . GLU A 1 132 ? 15.174 1.724 -1.563 1.00 82.94 132 GLU A N 1
ATOM 998 C CA . GLU A 1 132 ? 15.588 2.770 -0.621 1.00 82.94 132 GLU A CA 1
ATOM 999 C C . GLU A 1 132 ? 17.113 2.836 -0.485 1.00 82.94 132 GLU A C 1
ATOM 1001 O O . GLU A 1 132 ? 17.695 3.915 -0.627 1.00 82.94 132 GLU A O 1
ATOM 1006 N N . LYS A 1 133 ? 17.774 1.685 -0.326 1.00 84.19 133 LYS A N 1
ATOM 1007 C CA . LYS A 1 133 ? 19.237 1.557 -0.311 1.00 84.19 133 LYS A CA 1
ATOM 1008 C C . LYS A 1 133 ? 19.865 2.174 -1.560 1.00 84.19 133 LYS A C 1
ATOM 1010 O O . LYS A 1 133 ? 20.775 2.993 -1.436 1.00 84.19 133 LYS A O 1
ATOM 1015 N N . CYS A 1 134 ? 19.365 1.851 -2.756 1.00 88.12 134 CYS A N 1
ATOM 1016 C CA . CYS A 1 134 ? 19.859 2.450 -3.997 1.00 88.12 134 CYS A CA 1
ATOM 1017 C C . CYS A 1 134 ? 19.615 3.969 -4.036 1.00 88.12 134 CYS A C 1
ATOM 1019 O O . CYS A 1 134 ? 20.508 4.724 -4.418 1.00 88.12 134 CYS A O 1
ATOM 1021 N N . LYS A 1 135 ? 18.432 4.449 -3.619 1.00 85.88 135 LYS A N 1
ATOM 1022 C CA . LYS A 1 135 ? 18.099 5.888 -3.595 1.00 85.88 135 LYS A CA 1
ATOM 1023 C C . LYS A 1 135 ? 19.026 6.699 -2.681 1.00 85.88 135 LYS A C 1
ATOM 1025 O O . LYS A 1 135 ? 19.320 7.848 -3.004 1.00 85.88 135 LYS A O 1
ATOM 1030 N N . LEU A 1 136 ? 19.495 6.115 -1.577 1.00 85.62 136 LEU A N 1
ATOM 1031 C CA . LEU A 1 136 ? 20.394 6.767 -0.617 1.00 85.62 136 LEU A CA 1
ATOM 1032 C C . LEU A 1 136 ? 21.847 6.892 -1.110 1.00 85.62 136 LEU A C 1
ATOM 1034 O O . LEU A 1 136 ? 22.614 7.674 -0.548 1.00 85.62 136 LEU A O 1
ATOM 1038 N N . MET A 1 137 ? 22.243 6.167 -2.162 1.00 85.94 137 MET A N 1
ATOM 1039 C CA . MET A 1 137 ? 23.604 6.243 -2.705 1.00 85.94 137 MET A CA 1
ATOM 1040 C C . MET A 1 137 ? 23.875 7.619 -3.313 1.00 85.94 137 MET A C 1
ATOM 1042 O O . MET A 1 137 ? 23.135 8.068 -4.188 1.00 85.94 137 MET A O 1
ATOM 1046 N N . THR A 1 138 ? 24.953 8.284 -2.896 1.00 90.62 138 THR A N 1
ATOM 1047 C CA . THR A 1 138 ? 25.349 9.605 -3.415 1.00 90.62 138 THR A CA 1
ATOM 1048 C C . THR A 1 138 ? 26.081 9.518 -4.754 1.00 90.62 138 THR A C 1
ATOM 1050 O O . THR A 1 138 ? 25.881 10.384 -5.605 1.00 90.62 138 THR A O 1
ATOM 1053 N N . ASP A 1 139 ? 26.873 8.464 -4.966 1.00 95.19 139 ASP A N 1
ATOM 1054 C CA . ASP A 1 139 ? 27.571 8.207 -6.227 1.00 95.19 139 ASP A CA 1
ATOM 1055 C C . ASP A 1 139 ? 26.586 7.753 -7.316 1.00 95.19 139 ASP A C 1
ATOM 1057 O O . ASP A 1 139 ? 25.872 6.757 -7.172 1.00 95.19 139 ASP A O 1
ATOM 1061 N N . THR A 1 140 ? 26.532 8.494 -8.423 1.00 93.75 140 THR A N 1
ATOM 1062 C CA . THR A 1 140 ? 25.575 8.258 -9.513 1.00 93.75 140 THR A CA 1
ATOM 1063 C C . THR A 1 140 ? 25.853 6.971 -10.286 1.00 93.75 140 THR A C 1
ATOM 1065 O O . THR A 1 140 ? 24.910 6.352 -10.781 1.00 93.75 140 THR A O 1
ATOM 1068 N N . THR A 1 141 ? 27.113 6.539 -10.363 1.00 95.50 141 THR A N 1
ATOM 1069 C CA . THR A 1 141 ? 27.506 5.304 -11.053 1.00 95.50 141 THR A CA 1
ATOM 1070 C C . THR A 1 141 ? 27.090 4.093 -10.228 1.00 95.50 141 THR A C 1
ATOM 1072 O O . THR A 1 141 ? 26.427 3.196 -10.748 1.00 95.50 141 THR A O 1
ATOM 1075 N N . GLN A 1 142 ? 27.400 4.097 -8.930 1.00 93.88 142 GLN A N 1
ATOM 1076 C CA . GLN A 1 142 ? 26.995 3.039 -8.003 1.00 93.88 142 GLN A CA 1
ATOM 1077 C C . GLN A 1 142 ? 25.471 2.962 -7.881 1.00 93.88 142 GLN A C 1
ATOM 1079 O O . GLN A 1 142 ? 24.906 1.873 -7.959 1.00 93.88 142 GLN A O 1
ATOM 1084 N N . ARG A 1 143 ? 24.786 4.111 -7.796 1.00 92.56 143 ARG A N 1
ATOM 1085 C CA . ARG A 1 143 ? 23.317 4.174 -7.824 1.00 92.56 143 ARG A CA 1
ATOM 1086 C C . ARG A 1 143 ? 22.749 3.529 -9.090 1.00 92.56 143 ARG A C 1
ATOM 1088 O O . ARG A 1 143 ? 21.817 2.731 -9.009 1.00 92.56 143 ARG A O 1
ATOM 1095 N N . GLY A 1 144 ? 2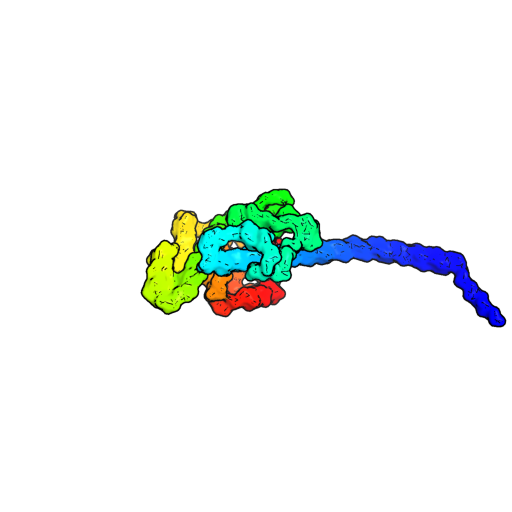3.314 3.855 -10.254 1.00 93.69 144 GLY A N 1
ATOM 1096 C CA . GLY A 1 144 ? 22.893 3.279 -11.530 1.00 93.69 144 GLY A CA 1
ATOM 1097 C C . GLY A 1 144 ? 23.115 1.768 -11.606 1.00 93.69 144 GLY A C 1
ATOM 1098 O O . GLY A 1 144 ? 22.238 1.041 -12.069 1.00 93.69 144 GLY A O 1
ATOM 1099 N N . GLN A 1 145 ? 24.247 1.277 -11.100 1.00 95.88 145 GLN A N 1
ATOM 1100 C CA . GLN A 1 145 ? 24.534 -0.158 -10.995 1.00 95.88 145 GLN A CA 1
ATOM 1101 C C . GLN A 1 145 ? 23.562 -0.869 -10.044 1.00 95.88 145 GLN A C 1
ATOM 1103 O O . GLN A 1 145 ? 23.061 -1.941 -10.377 1.00 95.88 145 GLN A O 1
ATOM 1108 N N . CYS A 1 146 ? 23.237 -0.245 -8.910 1.00 90.94 146 CYS A N 1
ATOM 1109 C CA . CYS A 1 146 ? 22.276 -0.753 -7.933 1.00 90.94 146 CYS A CA 1
ATOM 1110 C C . CYS A 1 146 ? 20.885 -0.944 -8.559 1.00 90.94 146 CYS A C 1
ATOM 1112 O O . CYS A 1 146 ? 20.318 -2.033 -8.494 1.00 90.94 146 CYS A O 1
ATOM 1114 N N . PHE A 1 147 ? 20.366 0.064 -9.273 1.00 93.75 147 PHE A N 1
ATOM 1115 C CA . PHE A 1 147 ? 19.092 -0.084 -9.988 1.00 93.75 147 PHE A CA 1
ATOM 1116 C 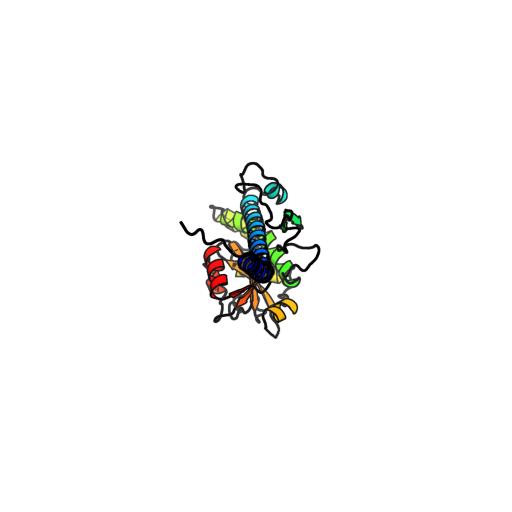C . PHE A 1 147 ? 19.171 -1.057 -11.165 1.00 93.75 147 PHE A C 1
ATOM 1118 O O . PHE A 1 147 ? 18.196 -1.759 -11.431 1.00 93.75 147 PHE A O 1
ATOM 1125 N N . THR A 1 148 ? 20.326 -1.163 -11.829 1.00 95.50 148 THR A N 1
ATOM 1126 C CA . THR A 1 148 ? 20.502 -2.130 -12.921 1.00 95.50 148 THR A CA 1
ATOM 1127 C C . THR A 1 148 ? 20.386 -3.557 -12.394 1.00 95.50 148 THR A C 1
ATOM 1129 O O . THR A 1 148 ? 19.754 -4.389 -13.036 1.00 95.50 148 THR A O 1
ATOM 1132 N N . ALA A 1 149 ? 20.910 -3.831 -11.198 1.00 92.00 149 ALA A N 1
ATOM 1133 C CA . ALA A 1 149 ? 20.753 -5.129 -10.552 1.00 92.00 149 ALA A CA 1
ATOM 1134 C C . ALA A 1 149 ? 19.290 -5.446 -10.178 1.00 92.00 149 ALA A C 1
ATOM 1136 O O . ALA A 1 149 ? 18.877 -6.596 -10.289 1.00 92.00 149 ALA A O 1
ATOM 1137 N N . LEU A 1 150 ? 18.500 -4.446 -9.765 1.00 88.50 150 LEU A N 1
ATOM 1138 C CA . LEU A 1 150 ? 17.116 -4.649 -9.308 1.00 88.50 150 LEU A CA 1
ATOM 1139 C C . LEU A 1 150 ? 16.065 -4.663 -10.424 1.00 88.50 150 LEU A C 1
ATOM 1141 O O . LEU A 1 150 ? 15.077 -5.394 -10.328 1.00 88.50 150 LEU A O 1
ATOM 1145 N N . PHE A 1 151 ? 16.245 -3.820 -11.442 1.00 91.31 151 PHE A N 1
ATOM 1146 C CA . PHE A 1 151 ? 15.231 -3.524 -12.460 1.00 91.31 151 PHE A CA 1
ATOM 1147 C C . PHE A 1 151 ? 15.756 -3.612 -13.895 1.00 91.31 151 PHE A C 1
ATOM 1149 O O . PHE A 1 151 ? 15.010 -3.332 -14.832 1.00 91.31 151 PHE A O 1
ATOM 1156 N N . ASN A 1 152 ? 17.028 -3.980 -14.091 1.00 92.00 152 ASN A N 1
ATOM 1157 C CA . ASN A 1 152 ? 17.684 -3.975 -15.402 1.00 92.00 152 ASN A CA 1
ATOM 1158 C C . ASN A 1 152 ? 17.658 -2.586 -16.086 1.00 92.00 152 ASN A C 1
ATOM 1160 O O . ASN A 1 152 ? 17.645 -2.466 -17.311 1.00 92.00 152 ASN A O 1
ATOM 1164 N N . THR A 1 153 ? 17.638 -1.516 -15.281 1.00 91.88 153 THR A N 1
ATOM 1165 C CA . THR A 1 153 ? 17.658 -0.109 -15.708 1.00 91.88 153 THR A CA 1
ATOM 1166 C C . THR A 1 153 ? 18.573 0.709 -14.799 1.00 91.88 153 THR A C 1
ATOM 1168 O O . THR A 1 153 ? 18.656 0.464 -13.605 1.00 91.88 153 THR A O 1
ATOM 1171 N N . HIS A 1 154 ? 19.220 1.754 -15.319 1.00 92.81 154 HIS A N 1
ATOM 1172 C CA . HIS A 1 154 ? 20.129 2.599 -14.524 1.00 92.81 154 HIS A CA 1
ATOM 1173 C C . HIS A 1 154 ? 19.414 3.601 -13.593 1.00 92.81 154 HIS A C 1
ATOM 1175 O O . HIS A 1 154 ? 20.054 4.433 -12.953 1.00 92.81 154 HIS A O 1
ATOM 1181 N N . PHE A 1 155 ? 18.084 3.570 -13.543 1.00 90.00 155 PHE A N 1
ATOM 1182 C CA . PHE A 1 155 ? 17.254 4.456 -12.735 1.00 90.00 155 PHE A CA 1
ATOM 1183 C C . PHE A 1 155 ? 16.004 3.718 -12.261 1.00 90.00 155 PHE A C 1
ATOM 1185 O O . PHE A 1 155 ? 15.617 2.700 -12.835 1.00 90.00 155 PHE A O 1
ATOM 1192 N N . PHE A 1 156 ? 15.351 4.279 -11.248 1.00 88.62 156 PHE A N 1
ATOM 1193 C CA . PHE A 1 156 ? 14.074 3.809 -10.732 1.00 88.62 156 PHE A CA 1
ATOM 1194 C C . PHE A 1 156 ? 12.963 4.803 -11.056 1.00 88.62 156 PHE A C 1
ATOM 1196 O O . PHE A 1 156 ? 13.121 6.011 -10.877 1.00 88.62 156 PHE A O 1
ATOM 1203 N N . SER A 1 157 ? 11.823 4.285 -11.496 1.00 87.69 157 SER A N 1
ATOM 1204 C CA . SER A 1 157 ? 10.574 5.025 -11.627 1.00 87.69 157 SER A CA 1
ATOM 1205 C C . SER A 1 157 ? 9.398 4.086 -11.386 1.00 87.69 157 SER A C 1
ATOM 1207 O O . SER A 1 157 ? 9.548 2.863 -11.413 1.00 87.69 157 SER A O 1
ATOM 1209 N N . ASN A 1 158 ? 8.213 4.663 -11.204 1.00 87.00 158 ASN A N 1
ATOM 1210 C CA . ASN A 1 158 ? 6.975 3.898 -11.146 1.00 87.00 158 ASN A CA 1
ATOM 1211 C C . ASN A 1 158 ? 6.778 2.992 -12.376 1.00 87.00 158 ASN A C 1
ATOM 1213 O O . ASN A 1 158 ? 6.353 1.850 -12.241 1.00 87.00 158 ASN A O 1
ATOM 1217 N N . ASP A 1 159 ? 7.099 3.488 -13.573 1.00 87.19 159 ASP A N 1
ATOM 1218 C CA . ASP A 1 159 ? 6.937 2.719 -14.812 1.00 87.19 159 ASP A CA 1
ATOM 1219 C C . ASP A 1 159 ? 7.932 1.553 -14.885 1.00 87.19 159 ASP A C 1
ATOM 1221 O O . ASP A 1 159 ? 7.581 0.462 -15.328 1.00 87.19 159 ASP A O 1
ATOM 1225 N N . VAL A 1 160 ? 9.162 1.760 -14.400 1.00 90.00 160 VAL A N 1
ATOM 1226 C CA . VAL A 1 160 ? 10.195 0.717 -14.328 1.00 90.00 160 VAL A CA 1
ATOM 1227 C C . VAL A 1 160 ? 9.763 -0.419 -13.400 1.00 90.00 160 VAL A C 1
ATOM 1229 O O . VAL A 1 160 ? 9.805 -1.583 -13.800 1.00 90.00 160 VAL A O 1
ATOM 1232 N N . SER A 1 161 ? 9.307 -0.100 -12.185 1.00 88.75 161 SER A N 1
ATOM 1233 C CA . SER A 1 161 ? 8.854 -1.124 -11.239 1.00 88.75 161 SER A CA 1
ATOM 1234 C C . SER A 1 161 ? 7.561 -1.795 -11.703 1.00 88.75 161 SER A C 1
ATOM 1236 O O . SER A 1 161 ? 7.463 -3.020 -11.665 1.00 88.75 161 SER A O 1
ATOM 1238 N N . SER A 1 162 ? 6.607 -1.028 -12.243 1.00 89.50 162 SER A N 1
ATOM 1239 C CA . SER A 1 162 ? 5.373 -1.569 -12.831 1.00 89.50 162 SER A CA 1
ATOM 1240 C C . SER A 1 162 ? 5.673 -2.575 -13.941 1.00 89.50 162 SER A C 1
ATOM 1242 O O . SER A 1 162 ? 5.104 -3.663 -13.949 1.00 89.50 162 SER A O 1
ATOM 1244 N N . LYS A 1 163 ? 6.602 -2.258 -14.850 1.00 90.12 163 LYS A N 1
ATOM 1245 C CA . LYS A 1 163 ? 6.999 -3.175 -15.922 1.00 90.12 163 LYS A CA 1
ATOM 1246 C C . LYS A 1 163 ? 7.586 -4.478 -15.370 1.00 90.12 163 LYS A C 1
ATOM 1248 O O . LYS A 1 163 ? 7.158 -5.545 -15.802 1.00 90.12 163 LYS A O 1
ATOM 1253 N N . LYS A 1 164 ? 8.508 -4.399 -14.403 1.00 90.69 164 LYS A N 1
ATOM 1254 C CA . LYS A 1 164 ? 9.096 -5.585 -13.755 1.00 90.69 164 LYS A CA 1
ATOM 1255 C C . LYS A 1 164 ? 8.009 -6.492 -13.174 1.00 90.69 164 LYS A C 1
ATOM 1257 O O . LYS A 1 164 ? 7.953 -7.672 -13.504 1.00 90.69 164 LYS A O 1
ATOM 1262 N N . TYR A 1 165 ? 7.111 -5.944 -12.354 1.00 90.31 165 TYR A N 1
ATOM 1263 C CA . TYR A 1 165 ? 6.065 -6.754 -11.723 1.00 90.31 165 TYR A CA 1
ATOM 1264 C C . TYR A 1 165 ? 5.067 -7.317 -12.736 1.00 90.31 165 TYR A C 1
ATOM 1266 O O . TYR A 1 165 ? 4.609 -8.443 -12.572 1.00 90.31 165 TYR A O 1
ATOM 1274 N N . TYR A 1 166 ? 4.759 -6.577 -13.802 1.00 89.56 166 TYR A N 1
ATOM 1275 C CA . TYR A 1 166 ? 3.917 -7.078 -14.887 1.00 89.56 166 TYR A CA 1
ATOM 1276 C C . TYR A 1 166 ? 4.526 -8.316 -15.562 1.00 89.56 166 TYR A C 1
ATOM 1278 O O . TYR A 1 166 ? 3.825 -9.300 -15.805 1.00 89.56 166 TYR A O 1
ATOM 1286 N N . GLU A 1 167 ? 5.831 -8.282 -15.846 1.00 89.81 167 GLU A N 1
ATOM 1287 C CA . GLU A 1 167 ? 6.570 -9.403 -16.435 1.00 89.81 167 GLU A CA 1
ATOM 1288 C C . GLU A 1 167 ? 6.634 -10.600 -15.473 1.00 89.81 167 GLU A C 1
ATOM 1290 O O . GLU A 1 167 ? 6.355 -11.728 -15.880 1.00 89.81 167 GLU A O 1
ATOM 1295 N N . GLU A 1 168 ? 6.897 -10.363 -14.185 1.00 87.44 168 GLU A N 1
ATOM 1296 C CA . GLU A 1 168 ? 6.908 -11.414 -13.157 1.00 87.44 168 GLU A CA 1
ATOM 1297 C C . GLU A 1 168 ? 5.543 -12.079 -12.935 1.00 87.44 168 GLU A C 1
ATOM 1299 O O . GLU A 1 168 ? 5.486 -13.241 -12.536 1.00 87.44 168 GLU A O 1
ATOM 1304 N N . LEU A 1 169 ? 4.445 -11.363 -13.195 1.00 86.56 169 LEU A N 1
ATOM 1305 C CA . LEU A 1 169 ? 3.081 -11.898 -13.137 1.00 86.56 169 LEU A CA 1
ATOM 1306 C C . LEU A 1 169 ? 2.673 -12.644 -14.421 1.00 86.56 169 LEU A C 1
ATOM 1308 O O . LEU A 1 169 ? 1.517 -13.048 -14.560 1.00 86.56 169 LEU A O 1
ATOM 1312 N N . GLY A 1 170 ? 3.604 -12.847 -15.359 1.00 87.12 170 GLY A N 1
ATOM 1313 C CA . GLY A 1 170 ? 3.360 -13.568 -16.608 1.00 87.12 170 GLY A CA 1
ATOM 1314 C C . GLY A 1 170 ? 2.743 -12.707 -17.709 1.00 87.12 170 GLY A C 1
ATOM 1315 O O . GLY A 1 170 ? 2.164 -13.240 -18.653 1.00 87.12 170 GLY A O 1
ATOM 1316 N N . GLY A 1 171 ? 2.856 -11.381 -17.607 1.00 86.19 171 GLY A N 1
ATOM 1317 C CA . GLY A 1 171 ? 2.416 -10.469 -18.654 1.00 86.19 171 GLY A CA 1
ATOM 1318 C C . GLY A 1 171 ? 0.927 -10.124 -18.614 1.00 86.19 171 GLY A C 1
ATOM 1319 O O . GLY A 1 171 ? 0.350 -9.863 -19.672 1.00 86.19 171 GLY A O 1
ATOM 1320 N N . ALA A 1 172 ? 0.305 -10.119 -17.430 1.00 86.44 172 ALA A N 1
ATOM 1321 C CA . ALA A 1 172 ? -1.051 -9.614 -17.207 1.00 86.44 172 ALA A CA 1
ATOM 1322 C C . ALA A 1 172 ? -1.249 -9.161 -15.751 1.00 86.44 172 ALA A C 1
ATOM 1324 O O . ALA A 1 172 ? -0.818 -9.842 -14.819 1.00 86.44 172 ALA A O 1
ATOM 1325 N N . TRP A 1 173 ? -1.960 -8.047 -15.543 1.00 90.38 173 TRP A N 1
ATOM 1326 C CA . TRP A 1 173 ? -2.383 -7.652 -14.199 1.00 90.38 173 TRP A CA 1
ATOM 1327 C C . TRP A 1 173 ? -3.493 -8.573 -13.690 1.00 90.38 173 TRP A C 1
ATOM 1329 O O . TRP A 1 173 ? -4.383 -8.979 -14.441 1.00 90.38 173 TRP A O 1
ATOM 1339 N N . LYS A 1 174 ? -3.467 -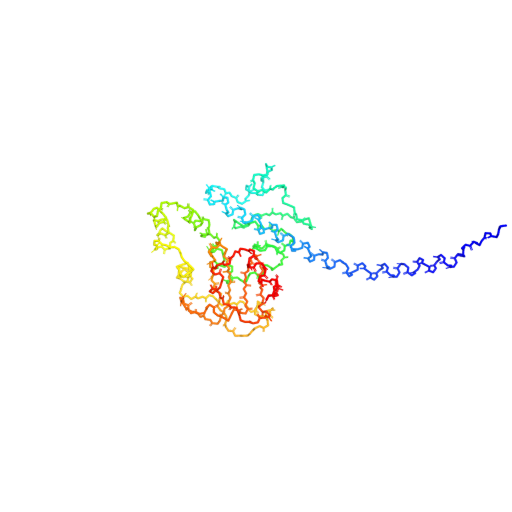8.887 -12.393 1.00 90.81 174 LYS A N 1
ATOM 1340 C CA . LYS A 1 174 ? -4.521 -9.682 -11.757 1.00 90.81 174 LYS A CA 1
ATOM 1341 C C . LYS A 1 174 ? -5.790 -8.850 -11.584 1.00 90.81 174 LYS A C 1
ATOM 1343 O O . LYS A 1 174 ? -5.729 -7.632 -11.419 1.00 90.81 174 LYS A O 1
ATOM 1348 N N . THR A 1 175 ? -6.944 -9.503 -11.604 1.00 91.38 175 THR A N 1
ATOM 1349 C CA . THR A 1 175 ? -8.233 -8.834 -11.412 1.00 91.38 175 THR A CA 1
ATOM 1350 C C . THR A 1 175 ? -8.541 -8.624 -9.935 1.00 91.38 175 THR A C 1
ATOM 1352 O O . THR A 1 175 ? -8.248 -9.485 -9.115 1.00 91.38 175 THR A O 1
ATOM 1355 N N . LEU A 1 176 ? -9.172 -7.501 -9.601 1.00 90.38 176 LEU A N 1
ATOM 1356 C CA . LEU A 1 176 ? -9.637 -7.194 -8.254 1.00 90.38 176 LEU A CA 1
ATOM 1357 C C . LEU A 1 176 ? -10.731 -8.181 -7.816 1.00 90.38 176 LEU A C 1
ATOM 1359 O O . LEU A 1 176 ? -11.684 -8.416 -8.569 1.00 90.38 176 LEU A O 1
ATOM 1363 N N . GLY A 1 177 ? -10.601 -8.698 -6.592 1.00 87.00 177 GLY A N 1
ATOM 1364 C CA . GLY A 1 177 ? -11.551 -9.629 -5.985 1.00 87.00 177 GLY A CA 1
ATOM 1365 C C . GLY A 1 177 ? -12.987 -9.094 -5.921 1.00 87.00 177 GLY A C 1
ATOM 1366 O O . GLY A 1 177 ? -13.231 -7.891 -5.779 1.00 87.00 177 GLY A O 1
ATOM 1367 N N . GLU A 1 178 ? -13.959 -10.000 -6.053 1.00 84.62 178 GLU A N 1
ATOM 1368 C CA . GLU A 1 178 ? -15.393 -9.666 -6.004 1.00 84.62 178 GLU A CA 1
ATOM 1369 C C . GLU A 1 178 ? -15.826 -9.109 -4.641 1.00 84.62 178 GLU A C 1
ATOM 1371 O O . GLU A 1 178 ? -16.718 -8.268 -4.571 1.00 84.62 178 GLU A O 1
ATOM 1376 N N . ASP A 1 179 ? -15.167 -9.534 -3.565 1.00 83.06 179 ASP A N 1
ATOM 1377 C CA . ASP A 1 179 ? -15.366 -9.045 -2.201 1.00 83.06 179 ASP A CA 1
ATOM 1378 C C . ASP A 1 179 ? -15.081 -7.541 -2.089 1.00 83.06 179 ASP A C 1
ATOM 1380 O O . ASP A 1 179 ? -15.927 -6.777 -1.616 1.00 83.06 179 ASP A O 1
ATOM 1384 N N . ILE A 1 180 ? -13.936 -7.089 -2.608 1.00 87.50 180 ILE A N 1
ATOM 1385 C CA . ILE A 1 180 ? -13.568 -5.670 -2.605 1.00 87.50 180 ILE A CA 1
ATOM 1386 C C . ILE A 1 180 ? -14.494 -4.874 -3.520 1.00 87.50 180 ILE A C 1
ATOM 1388 O O . ILE A 1 180 ? -14.913 -3.771 -3.164 1.00 87.50 180 ILE A O 1
ATOM 1392 N N . LYS A 1 181 ? -14.857 -5.425 -4.685 1.00 89.50 181 LYS A N 1
ATOM 1393 C CA . LYS A 1 181 ? -15.794 -4.764 -5.604 1.00 89.50 181 LYS A CA 1
ATOM 1394 C C . LYS A 1 181 ? -17.170 -4.567 -4.969 1.00 89.50 181 LYS A C 1
ATOM 1396 O O . LYS A 1 181 ? -17.735 -3.479 -5.091 1.00 89.50 181 LYS A O 1
ATOM 1401 N N . ALA A 1 182 ? -17.666 -5.565 -4.238 1.00 86.88 182 ALA A N 1
ATOM 1402 C CA . ALA A 1 182 ? -18.918 -5.477 -3.496 1.00 86.88 182 ALA A CA 1
ATOM 1403 C C . ALA A 1 182 ? -18.855 -4.410 -2.390 1.00 86.88 182 ALA A C 1
ATOM 1405 O O . ALA A 1 182 ? -19.751 -3.571 -2.305 1.00 86.88 182 ALA A O 1
ATOM 1406 N N . LEU A 1 183 ? -17.777 -4.382 -1.597 1.00 85.44 183 LEU A N 1
ATOM 1407 C CA . LEU A 1 183 ? -17.569 -3.374 -0.546 1.00 85.44 183 LEU A CA 1
ATOM 1408 C C . LEU A 1 183 ? -17.441 -1.947 -1.102 1.00 85.44 183 LEU A C 1
ATOM 1410 O O . LEU A 1 183 ? -17.921 -0.984 -0.500 1.00 85.44 183 LEU A O 1
ATOM 1414 N N . ALA A 1 184 ? -16.813 -1.802 -2.268 1.00 89.31 184 ALA A N 1
ATOM 1415 C CA . ALA A 1 184 ? -16.669 -0.526 -2.956 1.00 89.31 184 ALA A CA 1
ATOM 1416 C C . ALA A 1 184 ? -17.929 -0.095 -3.728 1.00 89.31 184 ALA A C 1
ATOM 1418 O O . ALA A 1 184 ? -18.027 1.069 -4.113 1.00 89.31 184 ALA A O 1
ATOM 1419 N N . GLY A 1 185 ? -18.885 -1.002 -3.954 1.00 90.38 185 GLY A N 1
ATOM 1420 C CA . GLY A 1 185 ? -20.083 -0.741 -4.754 1.00 90.38 185 GLY A CA 1
ATOM 1421 C C . GLY A 1 185 ? -19.792 -0.546 -6.246 1.00 90.38 185 GLY A C 1
ATOM 1422 O O . GLY A 1 185 ? -20.471 0.241 -6.902 1.00 90.38 185 GLY A O 1
ATOM 1423 N N . ILE A 1 186 ? -18.774 -1.227 -6.783 1.00 90.75 186 ILE A N 1
ATOM 1424 C CA . ILE A 1 186 ? -18.359 -1.121 -8.192 1.00 90.75 186 ILE A CA 1
ATOM 1425 C C . ILE A 1 186 ? -18.632 -2.417 -8.958 1.00 90.75 186 ILE A C 1
ATOM 1427 O O . ILE A 1 186 ? -18.650 -3.505 -8.388 1.00 90.75 186 ILE A O 1
ATOM 1431 N N . THR A 1 187 ? -18.829 -2.306 -10.274 1.00 92.06 187 THR A N 1
ATOM 1432 C CA . THR A 1 187 ? -19.095 -3.449 -11.162 1.00 92.06 187 THR A CA 1
ATOM 1433 C C . THR A 1 187 ? -18.175 -3.426 -12.379 1.00 92.06 187 THR A C 1
ATOM 1435 O O . THR A 1 187 ? -17.718 -2.367 -12.807 1.00 92.06 187 THR A O 1
ATOM 1438 N N . GLY A 1 188 ? -17.890 -4.603 -12.937 1.00 92.12 188 GLY A N 1
ATOM 1439 C CA . GLY A 1 188 ? -16.985 -4.771 -14.075 1.00 92.12 188 GLY A CA 1
ATOM 1440 C C . GLY A 1 188 ? -15.602 -5.298 -13.689 1.00 92.12 188 GLY A C 1
ATOM 1441 O O . GLY A 1 188 ? -15.370 -5.758 -12.565 1.00 92.12 188 GLY A O 1
ATOM 1442 N N . THR A 1 189 ? -14.691 -5.263 -14.662 1.00 92.62 189 THR A N 1
ATOM 1443 C CA . THR A 1 189 ? -13.329 -5.787 -14.523 1.00 92.62 189 THR A CA 1
ATOM 1444 C C . THR A 1 189 ? -12.376 -4.671 -14.136 1.00 92.62 189 THR A C 1
ATOM 1446 O O . THR A 1 189 ? -12.218 -3.693 -14.864 1.00 92.62 189 THR A O 1
ATOM 1449 N N . TYR A 1 190 ? -11.727 -4.850 -12.993 1.00 92.31 190 TYR A N 1
ATOM 1450 C CA . TYR A 1 190 ? -10.714 -3.951 -12.465 1.00 92.31 190 TYR A CA 1
ATOM 1451 C C . TYR A 1 190 ? -9.420 -4.726 -12.288 1.00 92.31 190 TYR A C 1
ATOM 1453 O O . TYR A 1 190 ? -9.455 -5.865 -11.832 1.00 92.31 190 TYR A O 1
ATOM 1461 N N . TYR A 1 191 ? -8.300 -4.117 -12.644 1.00 91.81 191 TYR A N 1
ATOM 1462 C CA . TYR A 1 191 ? -6.973 -4.708 -12.569 1.00 91.81 191 TYR A CA 1
ATOM 1463 C C . TYR A 1 191 ? -6.203 -4.088 -11.418 1.00 91.81 191 TYR A C 1
ATOM 1465 O O . TYR A 1 191 ? -6.180 -2.866 -11.284 1.00 91.81 191 TYR A O 1
ATOM 1473 N N . VAL A 1 192 ? -5.581 -4.932 -10.603 1.00 91.62 192 VAL A N 1
ATOM 1474 C CA . VAL A 1 192 ? -4.757 -4.522 -9.471 1.00 91.62 192 VAL A CA 1
ATOM 1475 C C . VAL A 1 192 ? -3.381 -4.111 -9.976 1.00 91.62 192 VAL A C 1
ATOM 1477 O O . VAL A 1 192 ? -2.727 -4.862 -10.701 1.00 91.62 192 VAL A O 1
ATOM 1480 N N . ARG A 1 193 ? -2.949 -2.907 -9.604 1.00 90.75 193 ARG A N 1
ATOM 1481 C CA . ARG A 1 193 ? -1.742 -2.273 -10.133 1.00 90.75 193 ARG A CA 1
ATOM 1482 C C . ARG A 1 193 ? -0.907 -1.641 -9.022 1.00 90.75 193 ARG A C 1
ATOM 1484 O O . ARG A 1 193 ? -1.474 -1.103 -8.067 1.00 90.75 193 ARG A O 1
ATOM 1491 N N . PRO A 1 194 ? 0.429 -1.682 -9.149 1.00 90.69 194 PRO A N 1
ATOM 1492 C CA . PRO A 1 194 ? 1.324 -1.061 -8.193 1.00 90.69 194 PRO A CA 1
ATOM 1493 C C . PRO A 1 194 ? 1.474 0.424 -8.519 1.00 90.69 194 PRO A C 1
ATOM 1495 O O . PRO A 1 194 ? 1.389 0.841 -9.676 1.00 90.69 194 PRO A O 1
ATOM 1498 N N . TYR A 1 195 ? 1.747 1.220 -7.497 1.00 89.81 195 TYR A N 1
ATOM 1499 C CA . TYR A 1 195 ? 2.222 2.579 -7.656 1.00 89.81 195 TYR A CA 1
ATOM 1500 C C . TYR A 1 195 ? 3.275 2.907 -6.602 1.00 89.81 195 TYR A C 1
ATOM 1502 O O . TYR A 1 195 ? 3.049 2.696 -5.412 1.00 89.81 195 TYR A O 1
ATOM 1510 N N . TYR A 1 196 ? 4.417 3.438 -7.038 1.00 85.06 196 TYR A N 1
ATOM 1511 C CA . TYR A 1 196 ? 5.465 3.930 -6.142 1.00 85.06 196 TYR A CA 1
ATOM 1512 C C . TYR A 1 196 ? 5.512 5.451 -6.149 1.00 85.06 196 TYR A C 1
ATOM 1514 O O . TYR A 1 196 ? 5.836 6.070 -7.165 1.00 85.06 196 TYR A O 1
ATOM 1522 N N . CYS A 1 197 ? 5.257 6.046 -4.989 1.00 79.56 197 CYS A N 1
ATOM 1523 C CA . CYS A 1 197 ? 5.437 7.478 -4.781 1.00 79.56 197 CYS A CA 1
ATOM 1524 C C . CYS A 1 197 ? 6.933 7.834 -4.680 1.00 79.56 197 CYS A C 1
ATOM 1526 O O . CYS A 1 197 ? 7.765 6.991 -4.322 1.00 79.56 197 CYS A O 1
ATOM 1528 N N . GLU A 1 198 ? 7.309 9.097 -4.926 1.00 70.19 198 GLU A N 1
ATOM 1529 C CA . GLU A 1 198 ? 8.700 9.542 -4.712 1.00 70.19 198 GLU A CA 1
ATOM 1530 C C . GLU A 1 198 ? 9.131 9.378 -3.252 1.00 70.19 198 GLU A C 1
ATOM 1532 O O . GLU A 1 198 ? 10.275 8.991 -2.999 1.00 70.19 198 GLU A O 1
ATOM 1537 N N . SER A 1 199 ? 8.185 9.551 -2.319 1.00 66.75 199 SER A N 1
ATOM 1538 C CA . SER A 1 199 ? 8.347 9.284 -0.884 1.00 66.75 199 SER A CA 1
ATOM 1539 C C . SER A 1 199 ? 8.733 7.840 -0.553 1.00 66.75 199 SER A C 1
ATOM 1541 O O . SER A 1 199 ? 9.153 7.573 0.566 1.00 66.75 199 SER A O 1
ATOM 1543 N N . GLY A 1 200 ? 8.624 6.921 -1.516 1.00 67.31 200 GLY A N 1
ATOM 1544 C CA . GLY A 1 200 ? 8.922 5.507 -1.343 1.00 67.31 200 GLY A CA 1
ATOM 1545 C C . GLY A 1 200 ? 7.716 4.683 -0.915 1.00 67.31 200 GLY A C 1
ATOM 1546 O O . GLY A 1 200 ? 7.810 3.471 -0.923 1.00 67.31 200 GLY A O 1
ATOM 1547 N N . GLU A 1 201 ? 6.571 5.278 -0.597 1.00 72.94 201 GLU A N 1
ATOM 1548 C CA . GLU A 1 201 ? 5.417 4.497 -0.150 1.00 72.94 201 GLU A CA 1
ATOM 1549 C C . GLU A 1 201 ? 4.817 3.642 -1.284 1.00 72.94 201 GLU A C 1
ATOM 1551 O O . GLU A 1 201 ? 4.441 4.200 -2.325 1.00 72.94 201 GLU A O 1
ATOM 1556 N N . PRO A 1 202 ? 4.677 2.315 -1.091 1.00 81.50 202 PRO A N 1
ATOM 1557 C CA . PRO A 1 202 ? 3.977 1.463 -2.035 1.00 81.50 202 PRO A CA 1
ATOM 1558 C C . PRO A 1 202 ? 2.465 1.636 -1.872 1.00 81.50 202 PRO A C 1
ATOM 1560 O O . PRO A 1 202 ? 1.904 1.477 -0.784 1.00 81.50 202 PRO A O 1
ATOM 1563 N N . ILE A 1 203 ? 1.791 1.925 -2.978 1.00 89.00 203 ILE A N 1
ATOM 1564 C CA . ILE A 1 203 ? 0.335 1.958 -3.081 1.00 89.00 203 ILE A CA 1
ATOM 1565 C C . ILE A 1 203 ? -0.087 0.869 -4.052 1.00 89.00 203 ILE A C 1
ATOM 1567 O O . ILE A 1 203 ? 0.532 0.679 -5.096 1.00 89.00 203 ILE A O 1
ATOM 1571 N N . ILE A 1 204 ? -1.177 0.186 -3.736 1.00 90.62 204 ILE A N 1
ATOM 1572 C CA . ILE A 1 204 ? -1.892 -0.612 -4.723 1.00 90.62 204 ILE A CA 1
ATOM 1573 C C . ILE A 1 204 ? -3.154 0.139 -5.100 1.00 90.62 204 ILE A C 1
ATOM 1575 O O . ILE A 1 204 ? -3.800 0.759 -4.263 1.00 90.62 204 ILE A O 1
ATOM 1579 N N . PHE A 1 205 ? -3.524 0.102 -6.366 1.00 92.31 205 PHE A N 1
ATOM 1580 C CA . PHE A 1 205 ? -4.790 0.650 -6.819 1.00 92.31 205 PHE A CA 1
ATOM 1581 C C . PHE A 1 205 ? -5.439 -0.283 -7.823 1.00 92.31 205 PHE A C 1
ATOM 1583 O O . PHE A 1 205 ? -4.790 -1.193 -8.339 1.00 92.31 205 PHE A O 1
ATOM 1590 N N . ALA A 1 206 ? -6.723 -0.067 -8.096 1.00 92.12 206 ALA A N 1
ATOM 1591 C CA . ALA A 1 206 ? -7.386 -0.781 -9.171 1.00 92.12 206 ALA A CA 1
ATOM 1592 C C . ALA A 1 206 ? -8.134 0.166 -10.101 1.00 92.12 206 ALA A C 1
ATOM 1594 O O . ALA A 1 206 ? -8.804 1.093 -9.651 1.00 92.12 206 ALA A O 1
ATOM 1595 N N . ASN A 1 207 ? -8.033 -0.088 -11.405 1.00 91.12 207 ASN A N 1
ATOM 1596 C CA . ASN A 1 207 ? -8.822 0.581 -12.437 1.00 91.12 207 ASN A CA 1
ATOM 1597 C C . ASN A 1 207 ? -9.118 -0.368 -13.607 1.00 91.12 207 ASN A C 1
ATOM 1599 O O . ASN A 1 207 ? -8.699 -1.521 -13.606 1.00 91.12 207 ASN A O 1
ATOM 1603 N N . GLN A 1 208 ? -9.857 0.097 -14.611 1.00 90.62 208 GLN A N 1
ATOM 1604 C CA . GLN A 1 208 ? -10.290 -0.746 -15.735 1.00 90.62 208 GLN A CA 1
ATOM 1605 C C . GLN A 1 208 ? -9.211 -0.947 -16.817 1.00 90.62 208 GLN A C 1
ATOM 1607 O O . GLN A 1 208 ? -9.448 -1.625 -17.814 1.00 90.62 208 GLN A O 1
ATOM 1612 N N . SER A 1 209 ? -8.018 -0.368 -16.644 1.00 86.50 209 SER A N 1
ATOM 1613 C CA . SER A 1 209 ? -6.932 -0.456 -17.621 1.00 86.50 209 SER A CA 1
ATOM 1614 C C . SER A 1 209 ? -6.017 -1.640 -17.328 1.00 86.50 209 SER A C 1
ATOM 1616 O O . SER A 1 209 ? -5.406 -1.699 -16.264 1.00 86.50 209 SER A O 1
ATOM 1618 N N . ASN A 1 210 ? -5.837 -2.521 -18.313 1.00 83.56 210 ASN A N 1
ATOM 1619 C CA . ASN A 1 210 ? -4.815 -3.575 -18.280 1.00 83.56 210 ASN A CA 1
ATOM 1620 C C . ASN A 1 210 ? -3.492 -3.141 -18.947 1.00 83.56 210 ASN A C 1
ATOM 1622 O O . ASN A 1 210 ? -2.685 -3.971 -19.354 1.00 83.56 210 ASN A O 1
ATOM 1626 N N . ALA A 1 211 ? -3.278 -1.838 -19.151 1.00 80.88 211 ALA A N 1
ATOM 1627 C CA . ALA A 1 211 ? -2.058 -1.357 -19.789 1.00 80.88 211 ALA A CA 1
ATOM 1628 C C . ALA A 1 211 ? -0.830 -1.548 -18.881 1.00 80.88 211 ALA A C 1
ATOM 1630 O O . ALA A 1 211 ? -0.894 -1.366 -17.663 1.00 80.88 211 ALA A O 1
ATOM 1631 N N . ILE A 1 212 ? 0.310 -1.856 -19.503 1.00 73.31 212 ILE A N 1
ATOM 1632 C CA . ILE A 1 212 ? 1.607 -1.999 -18.824 1.00 73.31 212 ILE A CA 1
ATOM 1633 C C . ILE A 1 212 ? 2.136 -0.620 -18.405 1.00 73.31 212 ILE A C 1
ATOM 1635 O O . ILE A 1 212 ? 2.427 -0.403 -17.234 1.00 73.31 212 ILE A O 1
ATOM 1639 N N . ASN A 1 213 ? 2.183 0.330 -19.352 1.00 68.44 213 ASN A N 1
ATOM 1640 C CA . ASN A 1 213 ? 2.805 1.650 -19.190 1.00 68.44 213 ASN A CA 1
ATOM 1641 C C . ASN A 1 213 ? 1.877 2.785 -19.640 1.00 68.44 213 ASN A C 1
ATOM 1643 O O . ASN A 1 213 ? 1.086 2.609 -20.567 1.00 68.44 213 ASN A O 1
ATOM 1647 N N . GLY A 1 214 ? 2.025 3.967 -19.028 1.00 61.34 214 GLY A N 1
ATOM 1648 C CA . GLY A 1 214 ? 1.560 5.257 -19.570 1.00 61.34 214 GLY A CA 1
ATOM 1649 C C . GLY A 1 214 ? 0.045 5.458 -19.738 1.00 61.34 214 GLY A C 1
ATOM 1650 O O . GLY A 1 214 ? -0.378 6.552 -20.099 1.00 61.34 214 GLY A O 1
ATOM 1651 N N . GLY A 1 215 ? -0.776 4.444 -19.461 1.00 63.00 215 GLY A N 1
ATOM 1652 C CA . GLY A 1 215 ? -2.232 4.473 -19.584 1.00 63.00 215 GLY A CA 1
ATOM 1653 C C . GLY A 1 215 ? -2.906 3.865 -18.357 1.00 63.00 215 GLY A C 1
ATOM 1654 O O . GLY A 1 215 ? -2.523 2.804 -17.857 1.00 63.00 215 GLY A O 1
ATOM 1655 N N . GLY A 1 216 ? -3.930 4.537 -17.839 1.00 69.00 216 GLY A N 1
ATOM 1656 C CA . GLY A 1 216 ? -4.664 4.083 -16.658 1.00 69.00 216 GLY A CA 1
ATOM 1657 C C . GLY A 1 216 ? -4.067 4.544 -15.330 1.00 69.00 216 GLY A C 1
ATOM 1658 O O . GLY A 1 216 ? -4.042 3.781 -14.374 1.00 69.00 216 GLY A O 1
ATOM 1659 N N . TRP A 1 217 ? -3.614 5.789 -15.251 1.00 79.88 217 TRP A N 1
ATOM 1660 C CA . TRP A 1 217 ? -3.453 6.469 -13.960 1.00 79.88 217 TRP A CA 1
ATOM 1661 C C . TRP A 1 217 ? -4.758 7.127 -13.500 1.00 79.88 217 TRP A C 1
ATOM 1663 O O . TRP A 1 217 ? -4.852 7.554 -12.357 1.00 79.88 217 TRP A O 1
ATOM 1673 N N . ALA A 1 218 ? -5.749 7.200 -14.388 1.00 81.38 218 ALA A N 1
ATOM 1674 C CA . ALA A 1 218 ? -7.065 7.767 -14.150 1.00 81.38 218 ALA A CA 1
ATOM 1675 C C . ALA A 1 218 ? -8.055 6.741 -13.589 1.00 81.38 218 ALA A C 1
ATOM 1677 O O . ALA A 1 218 ? -7.815 5.529 -13.645 1.00 81.38 218 ALA A O 1
ATOM 1678 N N . ASP A 1 219 ? -9.184 7.270 -13.116 1.00 84.19 219 ASP A N 1
ATOM 1679 C CA . ASP A 1 219 ? -10.392 6.524 -12.762 1.00 84.19 219 ASP A CA 1
ATOM 1680 C C . ASP A 1 219 ? -10.113 5.394 -11.778 1.00 84.19 219 ASP A C 1
ATOM 1682 O O . ASP A 1 219 ? -10.393 4.225 -12.032 1.00 84.19 219 ASP A O 1
ATOM 1686 N N . VAL A 1 220 ? -9.516 5.776 -10.650 1.00 89.31 220 VAL A N 1
ATOM 1687 C CA . VAL A 1 220 ? -9.201 4.885 -9.535 1.00 89.31 220 VAL A CA 1
ATOM 1688 C C . VAL A 1 220 ? -10.357 4.891 -8.531 1.00 89.31 220 VAL A C 1
ATOM 1690 O O . VAL A 1 220 ? -10.387 5.756 -7.649 1.00 89.31 220 VAL A O 1
ATOM 1693 N N . PRO A 1 221 ? -11.333 3.967 -8.633 1.00 90.62 221 PRO A N 1
ATOM 1694 C CA . PRO A 1 221 ? -12.406 3.873 -7.651 1.00 90.62 221 PRO A CA 1
ATOM 1695 C C . PRO A 1 221 ? -11.930 3.314 -6.319 1.00 90.62 221 PRO A C 1
ATOM 1697 O O . PRO A 1 221 ? -12.564 3.586 -5.305 1.00 90.62 221 PRO A O 1
ATOM 1700 N N . VAL A 1 222 ? -10.849 2.530 -6.305 1.00 92.00 222 VAL A N 1
ATOM 1701 C CA . VAL A 1 222 ? -10.314 1.931 -5.084 1.00 92.00 222 VAL A CA 1
ATOM 1702 C C . VAL A 1 222 ? -8.797 1.963 -5.060 1.00 92.00 222 VAL A C 1
ATOM 1704 O O . VAL A 1 222 ? -8.132 1.749 -6.076 1.00 92.00 222 VAL A O 1
ATOM 1707 N N . LEU A 1 223 ? -8.257 2.189 -3.870 1.00 91.88 223 LEU A N 1
ATOM 1708 C CA . LEU A 1 223 ? -6.843 2.010 -3.587 1.00 91.88 223 LEU A CA 1
ATOM 1709 C C . LEU A 1 223 ? -6.659 1.249 -2.284 1.00 91.88 223 LEU A C 1
ATOM 1711 O O . LEU A 1 223 ? -7.514 1.289 -1.404 1.00 91.88 223 LEU A O 1
ATOM 1715 N N . TYR A 1 224 ? -5.519 0.597 -2.162 1.00 87.81 224 TYR A N 1
ATOM 1716 C CA . TYR A 1 224 ? -5.046 -0.071 -0.974 1.00 87.81 224 TYR A CA 1
ATOM 1717 C C . TYR A 1 224 ? -3.768 0.609 -0.485 1.00 87.81 224 TYR A C 1
ATOM 1719 O O . TYR A 1 224 ? -2.797 0.778 -1.230 1.00 87.81 224 TYR A O 1
ATOM 1727 N N . TYR A 1 225 ? -3.784 1.012 0.780 1.00 84.44 225 TYR A N 1
ATOM 1728 C CA . TYR A 1 225 ? -2.683 1.713 1.428 1.00 84.44 225 TYR A CA 1
ATOM 1729 C C . TYR A 1 225 ? -2.654 1.370 2.911 1.00 84.44 225 TYR A C 1
ATOM 1731 O O . TYR A 1 225 ? -3.707 1.324 3.542 1.00 84.44 225 TYR A O 1
ATOM 1739 N N . GLU A 1 226 ? -1.460 1.124 3.464 1.00 75.44 226 GLU A N 1
ATOM 1740 C CA . GLU A 1 226 ? -1.275 0.808 4.894 1.00 75.44 226 GLU A CA 1
ATOM 1741 C C . GLU A 1 226 ? -2.256 -0.253 5.425 1.00 75.44 226 GLU A C 1
ATOM 1743 O O . GLU A 1 226 ? -2.690 -0.232 6.576 1.00 75.44 226 GLU A O 1
ATOM 1748 N N . GLY A 1 227 ? -2.626 -1.193 4.565 1.00 71.06 227 GLY A N 1
ATOM 1749 C CA . GLY A 1 227 ? -3.427 -2.323 4.976 1.00 71.06 227 GLY A CA 1
ATOM 1750 C C . GLY A 1 227 ? -4.914 -2.194 4.990 1.00 71.06 227 GLY A C 1
ATOM 1751 O O . GLY A 1 227 ? -5.612 -2.947 5.666 1.00 71.06 227 GLY A O 1
ATOM 1752 N N . SER A 1 228 ? -5.420 -1.222 4.263 1.00 76.75 228 SER A N 1
ATOM 1753 C CA . SER A 1 228 ? -6.848 -1.085 4.103 1.00 76.75 228 SER A CA 1
ATOM 1754 C C . SER A 1 228 ? -7.151 -0.675 2.681 1.00 76.75 228 SER A C 1
ATOM 1756 O O . SER A 1 228 ? -6.409 0.099 2.072 1.00 76.75 228 SER A O 1
ATOM 1758 N N . TRP A 1 229 ? -8.251 -1.200 2.156 1.00 84.69 229 TRP A N 1
ATOM 1759 C CA . TRP A 1 229 ? -8.867 -0.666 0.964 1.00 84.69 229 TRP A CA 1
ATOM 1760 C C . TRP A 1 229 ? -9.691 0.562 1.302 1.00 84.69 229 TRP A C 1
ATOM 1762 O O . TRP A 1 229 ? -10.369 0.662 2.329 1.00 84.69 229 TRP A O 1
ATOM 1772 N N . TYR A 1 230 ? -9.652 1.485 0.364 1.00 89.75 230 TYR A N 1
ATOM 1773 C CA . TYR A 1 230 ? -10.317 2.761 0.405 1.00 89.75 230 TYR A CA 1
ATOM 1774 C C . TYR A 1 230 ? -11.071 2.927 -0.904 1.00 89.75 230 TYR A C 1
ATOM 1776 O O . TYR A 1 230 ? -10.461 2.844 -1.972 1.00 89.75 230 TYR A O 1
ATOM 1784 N N . LYS A 1 231 ? -12.379 3.189 -0.838 1.00 92.69 231 LYS A N 1
ATOM 1785 C CA . LYS A 1 231 ? -13.165 3.573 -2.018 1.00 92.69 231 LYS A CA 1
ATOM 1786 C C . LYS A 1 231 ? -13.152 5.088 -2.178 1.00 92.69 231 LYS A C 1
ATOM 1788 O O . LYS A 1 231 ? -13.277 5.821 -1.195 1.00 92.69 231 LYS A O 1
ATOM 1793 N N . CYS A 1 232 ? -12.998 5.569 -3.404 1.00 91.50 232 CYS A N 1
ATOM 1794 C CA . CYS A 1 232 ? -13.109 6.983 -3.717 1.00 91.50 232 CYS A CA 1
ATOM 1795 C C . CYS A 1 232 ? -14.582 7.399 -3.648 1.00 91.50 232 CYS A C 1
ATOM 1797 O O . CYS A 1 232 ? -15.432 6.814 -4.315 1.00 91.50 232 CYS A O 1
ATOM 1799 N N . THR A 1 233 ? -14.889 8.414 -2.843 1.00 88.00 233 THR A N 1
ATOM 1800 C CA . THR A 1 233 ? -16.258 8.930 -2.672 1.00 88.00 233 THR A CA 1
ATOM 1801 C C . THR A 1 233 ? -16.460 10.295 -3.321 1.00 88.00 233 THR A C 1
ATOM 1803 O O . THR A 1 233 ? -17.592 10.766 -3.427 1.00 88.00 233 THR A O 1
ATOM 1806 N N . LYS A 1 234 ? -15.377 10.961 -3.752 1.00 79.81 234 LYS A N 1
ATOM 1807 C CA . LYS A 1 234 ? -15.421 12.332 -4.277 1.00 79.81 234 LYS A CA 1
ATOM 1808 C C . LYS A 1 234 ? -14.473 12.549 -5.454 1.00 79.81 234 LYS A C 1
ATOM 1810 O O . LYS A 1 234 ? -13.255 12.624 -5.284 1.00 79.81 234 LYS A O 1
ATOM 1815 N N . GLY A 1 235 ? -15.066 12.823 -6.615 1.00 79.06 235 GLY A N 1
ATOM 1816 C CA . GLY A 1 235 ? -14.350 13.179 -7.839 1.00 79.06 235 GLY A CA 1
ATOM 1817 C C . GLY A 1 235 ? -13.545 12.018 -8.422 1.00 79.06 235 GLY A C 1
ATOM 1818 O O . GLY A 1 235 ? -13.710 10.868 -8.033 1.00 79.06 235 GLY A O 1
ATOM 1819 N N . THR A 1 236 ? -12.671 12.333 -9.375 1.00 77.62 236 THR A N 1
ATOM 1820 C CA . THR A 1 236 ? -11.759 11.367 -9.999 1.00 77.62 236 THR A CA 1
ATOM 1821 C C . THR A 1 236 ? -10.376 11.448 -9.368 1.00 77.62 236 THR A C 1
ATOM 1823 O O . THR A 1 236 ? -9.835 12.542 -9.166 1.00 77.62 236 THR A O 1
ATOM 1826 N N . VAL A 1 237 ? -9.775 10.293 -9.105 1.00 85.81 237 VAL A N 1
ATOM 1827 C CA . VAL A 1 237 ? -8.412 10.177 -8.581 1.00 85.81 237 VAL A CA 1
ATOM 1828 C C . VAL A 1 237 ? -7.463 9.835 -9.724 1.00 85.81 237 VAL A C 1
ATOM 1830 O O . VAL A 1 237 ? -7.751 8.964 -10.541 1.00 85.81 237 VAL A O 1
ATOM 1833 N N . GLN A 1 238 ? -6.342 10.555 -9.773 1.00 87.69 238 GLN A N 1
ATOM 1834 C CA . GLN A 1 238 ? -5.290 10.398 -10.773 1.00 87.69 238 GLN A CA 1
ATOM 1835 C C . GLN A 1 238 ? -3.995 9.993 -10.064 1.00 87.69 238 GLN A C 1
ATOM 1837 O O . GLN A 1 238 ? -3.436 10.798 -9.315 1.00 87.69 238 GLN A O 1
ATOM 1842 N N . MET A 1 239 ? -3.502 8.779 -10.309 1.00 87.75 239 MET A N 1
ATOM 1843 C CA . MET A 1 239 ? -2.277 8.255 -9.694 1.00 87.75 239 MET A CA 1
ATOM 1844 C C . MET A 1 239 ? -1.050 9.097 -10.030 1.00 87.75 239 MET A C 1
ATOM 1846 O O . MET A 1 239 ? -0.172 9.225 -9.193 1.00 87.75 239 MET A O 1
ATOM 1850 N N . TYR A 1 240 ? -1.008 9.765 -11.188 1.00 83.25 240 TYR A N 1
ATOM 1851 C CA . TYR A 1 240 ? 0.082 10.689 -11.529 1.00 83.25 240 TYR A CA 1
ATOM 1852 C C . TYR A 1 240 ? 0.330 11.758 -10.444 1.00 83.25 240 TYR A C 1
ATOM 1854 O O . TYR A 1 240 ? 1.473 12.124 -10.182 1.00 83.25 240 TYR A O 1
ATOM 1862 N N . ASN A 1 241 ? -0.720 12.218 -9.752 1.00 85.94 241 ASN A N 1
ATOM 1863 C CA . ASN A 1 241 ? -0.578 13.219 -8.692 1.00 85.94 241 ASN A CA 1
ATOM 1864 C C . ASN A 1 241 ? 0.147 12.673 -7.452 1.00 85.94 241 ASN A C 1
ATOM 1866 O O . ASN A 1 241 ? 0.757 13.448 -6.718 1.00 85.94 241 ASN A O 1
ATOM 1870 N N . PHE A 1 242 ? 0.111 11.354 -7.236 1.00 87.62 242 PHE A N 1
ATOM 1871 C CA . PHE A 1 242 ? 0.746 10.700 -6.093 1.00 87.62 242 PHE A CA 1
ATOM 1872 C C . PHE A 1 242 ? 2.265 10.675 -6.202 1.00 87.62 242 PHE A C 1
ATOM 1874 O O . PHE A 1 242 ? 2.927 10.491 -5.184 1.00 87.62 242 PHE A O 1
ATOM 1881 N N . GLN A 1 243 ? 2.829 10.931 -7.389 1.00 82.75 243 GLN A N 1
ATOM 1882 C CA . GLN A 1 243 ? 4.276 10.985 -7.582 1.00 82.75 243 GLN A CA 1
ATOM 1883 C C . GLN A 1 243 ? 4.930 11.901 -6.541 1.00 82.75 243 GLN A C 1
ATOM 1885 O O . GLN A 1 243 ? 5.926 11.522 -5.938 1.00 82.75 243 GLN A O 1
ATOM 1890 N N . LYS A 1 244 ? 4.322 13.064 -6.280 1.00 82.38 244 LYS A N 1
ATOM 1891 C CA . LYS A 1 244 ? 4.854 14.099 -5.381 1.00 82.38 244 LYS A CA 1
ATOM 1892 C C . LYS A 1 244 ? 4.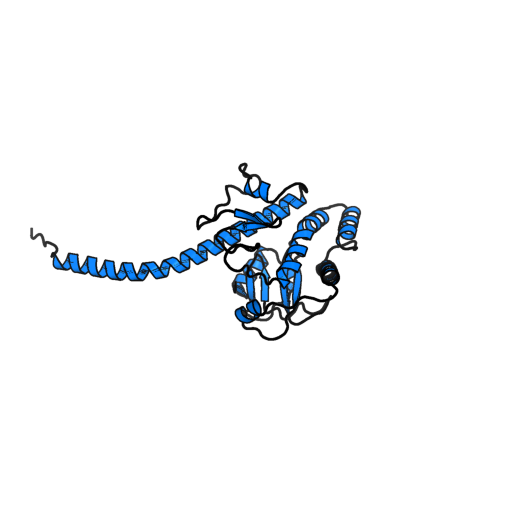342 13.994 -3.943 1.00 82.38 244 LYS A C 1
ATOM 1894 O O . LYS A 1 244 ? 4.688 14.837 -3.122 1.00 82.38 244 LYS A O 1
ATOM 1899 N N . TYR A 1 245 ? 3.475 13.028 -3.643 1.00 86.50 245 TYR A N 1
ATOM 1900 C CA . TYR A 1 245 ? 2.836 12.937 -2.335 1.00 86.50 245 TYR A CA 1
ATOM 1901 C C . TYR A 1 245 ? 3.749 12.263 -1.313 1.00 86.50 245 TYR A C 1
ATOM 1903 O O . TYR A 1 245 ? 4.295 11.173 -1.517 1.00 86.50 245 TYR A O 1
ATOM 1911 N N . THR A 1 246 ? 3.882 12.921 -0.167 1.00 84.25 246 THR A N 1
ATOM 1912 C CA . THR A 1 246 ? 4.433 12.327 1.047 1.00 84.25 246 THR A CA 1
ATOM 1913 C C . THR A 1 246 ? 3.418 11.374 1.681 1.00 84.25 246 THR A C 1
ATOM 1915 O O . THR A 1 246 ? 2.225 11.405 1.369 1.00 84.25 246 THR A O 1
ATOM 1918 N N . ALA A 1 247 ? 3.863 10.558 2.639 1.00 81.31 247 ALA A N 1
ATOM 1919 C CA . ALA A 1 247 ? 2.959 9.732 3.441 1.00 81.31 247 ALA A CA 1
ATOM 1920 C C . ALA A 1 247 ? 1.854 10.566 4.126 1.00 81.31 247 ALA A C 1
ATOM 1922 O O . ALA A 1 247 ? 0.717 10.106 4.254 1.00 81.31 247 ALA A O 1
ATOM 1923 N N . SER A 1 248 ? 2.167 11.802 4.534 1.00 83.62 248 SER A N 1
ATOM 1924 C CA . SER A 1 248 ? 1.209 12.737 5.136 1.00 83.62 248 SER A CA 1
ATOM 1925 C C . SER A 1 248 ? 0.172 13.232 4.128 1.00 83.62 248 SER A C 1
ATOM 1927 O O . SER A 1 248 ? -1.018 13.261 4.446 1.00 83.62 248 SER A O 1
ATOM 1929 N N . ASP A 1 249 ? 0.595 13.554 2.903 1.00 88.56 249 ASP A N 1
ATOM 1930 C CA . ASP A 1 249 ? -0.316 13.979 1.831 1.00 88.56 249 ASP A CA 1
ATOM 1931 C C . ASP A 1 249 ? -1.296 12.861 1.466 1.00 88.56 249 ASP A C 1
ATOM 1933 O O . ASP A 1 249 ? -2.496 13.107 1.327 1.00 88.56 249 ASP A O 1
ATOM 1937 N N . ILE A 1 250 ? -0.805 11.616 1.387 1.00 87.81 250 ILE A N 1
ATOM 1938 C CA . ILE A 1 250 ? -1.644 10.435 1.144 1.00 87.81 250 ILE A CA 1
ATOM 1939 C C . ILE A 1 250 ? -2.677 10.298 2.265 1.00 87.81 250 ILE A C 1
ATOM 1941 O O . ILE A 1 250 ? -3.869 10.214 1.987 1.00 87.81 250 ILE A O 1
ATOM 1945 N N . LYS A 1 251 ? -2.260 10.344 3.536 1.00 86.19 251 LYS A N 1
ATOM 1946 C CA . LYS A 1 251 ? -3.178 10.232 4.686 1.00 86.19 251 LYS A CA 1
ATOM 1947 C C . LYS A 1 251 ? -4.263 11.310 4.674 1.00 86.19 251 LYS A C 1
ATOM 1949 O O . LYS A 1 251 ? -5.435 10.997 4.883 1.00 86.19 251 LYS A O 1
ATOM 1954 N N . MET A 1 252 ? -3.899 12.554 4.371 1.00 87.25 252 MET A N 1
ATOM 1955 C CA . MET A 1 252 ? -4.858 13.654 4.240 1.00 87.25 252 MET A CA 1
ATOM 1956 C C . MET A 1 252 ? -5.833 13.426 3.074 1.00 87.25 252 MET A C 1
ATOM 1958 O O . MET A 1 252 ? -7.035 13.679 3.197 1.00 87.25 252 MET A O 1
ATOM 1962 N N . LEU A 1 253 ? -5.353 12.907 1.943 1.00 88.69 253 LEU A N 1
ATOM 1963 C CA . LEU A 1 253 ? -6.205 12.561 0.808 1.00 88.69 253 LEU A CA 1
ATOM 1964 C C . LEU A 1 253 ? -7.220 11.469 1.175 1.00 88.69 253 LEU A C 1
ATOM 1966 O O . LEU A 1 253 ? -8.401 11.599 0.844 1.00 88.69 253 LEU A O 1
ATOM 1970 N N . LEU A 1 254 ? -6.788 10.427 1.893 1.00 87.94 254 LEU A N 1
ATOM 1971 C CA . LEU A 1 254 ? -7.665 9.334 2.323 1.00 87.94 254 LEU A CA 1
ATOM 1972 C C . LEU A 1 254 ? -8.786 9.819 3.239 1.00 87.94 254 LEU A C 1
ATOM 1974 O O . LEU A 1 254 ? -9.914 9.365 3.110 1.00 87.94 254 LEU A O 1
ATOM 1978 N N . GLN A 1 255 ? -8.511 10.792 4.107 1.00 86.25 255 GLN A N 1
ATOM 1979 C CA . GLN A 1 255 ? -9.524 11.373 4.993 1.00 86.25 255 GLN A CA 1
ATOM 1980 C C . GLN A 1 255 ? -10.520 12.289 4.268 1.00 86.25 255 GLN A C 1
ATOM 1982 O O . GLN A 1 255 ? -11.633 12.499 4.745 1.00 86.25 255 GLN A O 1
ATOM 1987 N N . THR A 1 256 ? -10.130 12.873 3.133 1.00 87.50 256 THR A N 1
ATOM 1988 C CA . THR A 1 256 ? -10.920 13.922 2.465 1.00 87.50 256 THR A CA 1
ATOM 1989 C C . THR A 1 256 ? -11.706 13.424 1.256 1.00 87.50 256 THR A C 1
ATOM 1991 O O . THR A 1 256 ? -12.787 13.956 0.973 1.00 87.50 256 THR A O 1
ATOM 1994 N N . LYS A 1 257 ? -11.181 12.422 0.540 1.00 87.88 257 LYS A N 1
ATOM 1995 C CA . LYS A 1 257 ? -11.748 11.912 -0.722 1.00 87.88 257 LYS A CA 1
ATOM 1996 C C . LYS A 1 257 ? -12.097 10.429 -0.717 1.00 87.88 257 LYS A C 1
ATOM 1998 O O . LYS A 1 257 ? -12.685 9.961 -1.695 1.00 87.88 257 LYS A O 1
ATOM 2003 N N . PHE A 1 258 ? -11.734 9.702 0.334 1.00 90.31 258 PHE A N 1
ATOM 2004 C CA . PHE A 1 258 ? -11.954 8.269 0.409 1.00 90.31 258 PHE A CA 1
ATOM 2005 C C . PHE A 1 258 ? -12.729 7.866 1.658 1.00 90.31 258 PHE A C 1
ATOM 2007 O O . PHE A 1 258 ? -12.813 8.596 2.641 1.00 90.31 258 PHE A O 1
ATOM 2014 N N . GLU A 1 259 ? -13.299 6.672 1.594 1.00 87.62 259 GLU A N 1
ATOM 2015 C CA . GLU A 1 259 ? -13.907 5.977 2.718 1.00 87.62 259 GLU A CA 1
ATOM 2016 C C . GLU A 1 259 ? -13.222 4.618 2.856 1.00 87.62 259 GLU A C 1
ATOM 2018 O O . GLU A 1 259 ? -13.056 3.896 1.870 1.00 87.62 259 GLU A O 1
ATOM 2023 N N . LYS A 1 260 ? -12.789 4.291 4.074 1.00 85.69 260 LYS A N 1
ATOM 2024 C CA . LYS A 1 260 ? -12.195 2.992 4.397 1.00 85.69 260 LYS A CA 1
ATOM 2025 C C . LYS A 1 260 ? -13.277 1.915 4.289 1.00 85.69 260 LYS A C 1
ATOM 2027 O O . LYS A 1 260 ? -14.326 2.063 4.907 1.00 85.69 260 LYS A O 1
ATOM 2032 N N . ILE A 1 261 ? -13.022 0.856 3.524 1.00 81.12 261 ILE A N 1
ATOM 2033 C CA . ILE A 1 261 ? -14.000 -0.221 3.276 1.00 81.12 261 ILE A CA 1
ATOM 2034 C C . ILE A 1 261 ? -13.607 -1.569 3.888 1.00 81.12 261 ILE A C 1
ATOM 2036 O O . ILE A 1 261 ? -14.400 -2.506 3.848 1.00 81.12 261 ILE A O 1
ATOM 2040 N N . THR A 1 262 ? -12.411 -1.661 4.470 1.00 68.25 262 THR A N 1
ATOM 2041 C CA . THR A 1 262 ? -11.869 -2.869 5.110 1.00 68.25 262 THR A CA 1
ATOM 2042 C C . THR A 1 262 ? -11.088 -2.523 6.353 1.00 68.25 262 THR A C 1
ATOM 2044 O O . THR A 1 262 ? -10.302 -1.557 6.236 1.00 68.25 262 THR A O 1
#